Protein AF-P95446-F1 (afdb_monomer)

Secondary structure (DSSP, 8-state):
------------------------------------------------------PPP-------------HHHHHHHHHTT-HHHHHHHHHHHH-GGGGGS-HHHHHHHHHHHHHHHHHHHHHHHHHHHH--SSTT--GGG--TTS-----HHHHHHHHHTHHHHTT-EEEEE-STTSSHHHHHHHHHHHHHHTT--EEEEEHHHHHHHHHHHHHHT-HHHHHHHHHT-SEEEEEEETSSPPPHHHHHHHHHHHHTTTTTSEEEEEESS-GGGHHHHHT-HHHHHHHHHHHHTTEEEEE--SS-HHHHHHHHHH--

Nearest PDB structures (foldseek):
  8q3w-assembly1_A  TM=9.335E-01  e=1.024E-19  Geobacillus stearothermophilus
  8q4d-assembly1_O  TM=9.141E-01  e=9.139E-20  Geobacillus stearothermophilus
  5bq5-assembly3_C  TM=9.534E-01  e=5.441E-14  Geobacillus stearothermophilus
  3r8f-assembly1_D  TM=7.494E-01  e=3.429E-08  Aquifex aeolicus
  1l8q-assembly1_A  TM=7.065E-01  e=1.548E-08  Aquifex aeolicus

Mean predicted aligned error: 14.53 Å

Foldseek 3Di:
DDDDDDDDDDDDDDDDDDDDDDDDDDDDDDDDDDDDDDDDDDDDDDDDDDDDDDDDDDPDPPDPPPPPDPVVVLVVCVVVVQPQLSVLVVVLSVDPVSVVDDPVVSVVVSVVSSVVVVLVVLLVVLLVQQPQPCSPQALVPDPPPFPFPFDPVVSVVLLVVVCLVQLFEEEEEEAPQLCLSSSLNNSQSSCSNVNFRHHEDELVVVLVVCVVCVVVVCNVVVLVVLLPGQEYEYEAPLVDADDPVSLVSLLSSLVSSQSRHYYYYYYHDDPVCQCVRPVDNVSSCSNCCRRPVRYDYHYTYHDRPVVVVVVVVVVD

pLDDT: mean 77.35, std 24.56, range [23.53, 97.62]

Sequence (316 aa):
MAMHGWKPLPSGPSSCAPSPGAACAACSSKAWISSRCPSARLKRPCPSTTKTSVAPTTTNPRNRSCSMMPQHTLNQLHQLRLDGMARALEEQWTLPASHSLSFDERLGLLLDRELAWRDNQRLVRLRKKAKLKYANACLEDFDRRSGRALDERLIATLASGDWIRQQHNLLLTGPTGAGKTWLACALGNQACRQGYSTLYLRTPRLLEQLRIAHGDGSFGRTLQQLAKVDVLVLDDWALAPLEEGARHDLLEVIDDRAGSRSTILTSQLPIEHWHGWINDPTLADAILDRLVHNAYRLTMKGESLRRKKAEEQAAS

Structure (mmCIF, N/CA/C/O backbone):
data_AF-P95446-F1
#
_entry.id   AF-P95446-F1
#
loop_
_atom_site.group_PDB
_atom_site.id
_atom_site.type_symbol
_atom_site.label_atom_id
_atom_site.label_alt_id
_atom_site.label_comp_id
_atom_site.label_asym_id
_atom_site.label_entity_id
_atom_site.label_seq_id
_atom_site.pdbx_PDB_ins_code
_atom_site.Cartn_x
_atom_site.Cartn_y
_atom_site.Cartn_z
_atom_site.occupancy
_atom_site.B_iso_or_equiv
_atom_site.auth_seq_id
_atom_site.auth_comp_id
_atom_site.auth_asym_id
_atom_site.auth_atom_id
_atom_site.pdbx_PDB_model_num
ATOM 1 N N . MET A 1 1 ? -56.276 -27.833 0.608 1.00 37.28 1 MET A N 1
ATOM 2 C CA . MET A 1 1 ? -56.579 -27.366 -0.763 1.00 37.28 1 MET A CA 1
ATOM 3 C C . MET A 1 1 ? -55.250 -26.974 -1.383 1.00 37.28 1 MET A C 1
ATOM 5 O O . MET A 1 1 ? -54.632 -26.055 -0.879 1.00 37.28 1 MET A O 1
ATOM 9 N N . ALA A 1 2 ? -54.615 -27.910 -2.091 1.00 37.69 2 ALA A N 1
ATOM 10 C CA . ALA A 1 2 ? -54.616 -27.991 -3.561 1.00 37.69 2 ALA A CA 1
ATOM 11 C C . ALA A 1 2 ? -53.749 -26.857 -4.156 1.00 37.69 2 ALA A C 1
ATOM 13 O O . ALA A 1 2 ? -53.976 -25.706 -3.834 1.00 37.69 2 ALA A O 1
ATOM 14 N N . MET A 1 3 ? -52.752 -27.080 -5.009 1.00 34.00 3 MET A N 1
ATOM 15 C CA . MET A 1 3 ? -52.372 -28.267 -5.768 1.00 34.00 3 MET A CA 1
ATOM 16 C C . MET A 1 3 ? -51.035 -27.971 -6.495 1.00 34.00 3 MET A C 1
ATOM 18 O O . MET A 1 3 ? -50.707 -26.809 -6.700 1.00 34.00 3 MET A O 1
ATOM 22 N N . HIS A 1 4 ? -50.342 -29.037 -6.919 1.00 40.56 4 HIS A N 1
ATOM 23 C CA . HIS A 1 4 ? -49.252 -29.106 -7.918 1.00 40.56 4 HIS A CA 1
ATOM 24 C C . HIS A 1 4 ? -47.915 -28.407 -7.571 1.00 40.56 4 HIS A C 1
ATOM 26 O O . HIS A 1 4 ? -47.853 -27.213 -7.352 1.00 40.56 4 HIS A O 1
ATOM 32 N N . GLY A 1 5 ? -46.756 -29.063 -7.494 1.00 33.44 5 GLY A N 1
ATOM 33 C CA . GLY A 1 5 ? -46.330 -30.339 -8.055 1.00 33.44 5 GLY A CA 1
ATOM 34 C C . GLY A 1 5 ? -45.588 -30.100 -9.362 1.00 33.44 5 GLY A C 1
ATOM 35 O O . GLY A 1 5 ? -46.236 -30.024 -10.392 1.00 33.44 5 GLY A O 1
ATOM 36 N N . TRP A 1 6 ? -44.254 -30.049 -9.312 1.00 33.19 6 TRP A N 1
ATOM 37 C CA . TRP A 1 6 ? -43.377 -30.380 -10.438 1.00 33.19 6 TRP A CA 1
ATOM 38 C C . TRP A 1 6 ? -42.159 -31.135 -9.899 1.00 33.19 6 TRP A C 1
ATOM 40 O O . TRP A 1 6 ? -41.370 -30.621 -9.108 1.00 33.19 6 TRP A O 1
ATOM 50 N N . LYS A 1 7 ? -42.084 -32.411 -10.284 1.00 38.62 7 LYS A N 1
ATOM 51 C CA . LYS A 1 7 ? -40.950 -33.313 -10.087 1.00 38.62 7 LYS A CA 1
ATOM 52 C C . LYS A 1 7 ? -40.135 -33.397 -11.393 1.00 38.62 7 LYS A C 1
ATOM 54 O O . LYS A 1 7 ? -40.661 -33.058 -12.450 1.00 38.62 7 LYS A O 1
ATOM 59 N N . PRO A 1 8 ? -38.870 -33.841 -11.304 1.00 52.59 8 PRO A N 1
ATOM 60 C CA . PRO A 1 8 ? -37.824 -33.654 -12.307 1.00 52.59 8 PRO A CA 1
ATOM 61 C C . PRO A 1 8 ? -37.749 -34.814 -13.305 1.00 52.59 8 PRO A C 1
ATOM 63 O O . PRO A 1 8 ? -38.244 -35.901 -13.013 1.00 52.59 8 PRO A O 1
ATOM 66 N N . LEU A 1 9 ? -37.038 -34.623 -14.421 1.00 37.16 9 LEU A N 1
ATOM 67 C CA . LEU A 1 9 ? -36.569 -35.716 -15.281 1.00 37.16 9 LEU A CA 1
ATOM 68 C C . LEU A 1 9 ? -35.163 -35.437 -15.866 1.00 37.16 9 LEU A C 1
ATOM 70 O O . LEU A 1 9 ? -34.745 -34.280 -15.899 1.00 37.16 9 LEU A O 1
ATOM 74 N N . PRO A 1 10 ? -34.415 -36.495 -16.253 1.00 43.56 10 PRO A N 1
ATOM 75 C CA . PRO A 1 10 ? -32.960 -36.572 -16.123 1.00 43.56 10 PRO A CA 1
ATOM 76 C C . PRO A 1 10 ? -32.225 -36.942 -17.435 1.00 43.56 10 PRO A C 1
ATOM 78 O O . PRO A 1 10 ? -32.833 -37.139 -18.481 1.00 43.56 10 PRO A O 1
ATOM 81 N N . SER A 1 11 ? -30.914 -37.182 -17.292 1.00 33.56 11 SER A N 1
ATOM 82 C CA . SER A 1 11 ? -30.039 -38.070 -18.087 1.00 33.56 11 SER A CA 1
ATOM 83 C C . SER A 1 11 ? -29.392 -37.563 -19.387 1.00 33.56 11 SER A C 1
ATOM 85 O O . SER A 1 11 ? -30.051 -37.227 -20.362 1.00 33.56 11 SER A O 1
ATOM 87 N N . GLY A 1 12 ? -28.056 -37.648 -19.407 1.00 30.98 12 GLY A N 1
ATOM 88 C CA . GLY A 1 12 ? -27.239 -37.824 -20.616 1.00 30.98 12 GLY A CA 1
ATOM 89 C C . GLY A 1 12 ? -25.756 -37.474 -20.392 1.00 30.98 12 GLY A C 1
ATOM 90 O O . GLY A 1 12 ? -25.504 -36.507 -19.685 1.00 30.98 12 GLY A O 1
ATOM 91 N N . PRO A 1 13 ? -24.768 -38.249 -20.890 1.00 38.00 13 PRO A N 1
ATOM 92 C CA . PRO A 1 13 ? -23.590 -38.612 -20.090 1.00 38.00 13 PRO A CA 1
ATOM 93 C C . PRO A 1 13 ? -22.221 -38.096 -20.596 1.00 38.00 13 PRO A C 1
ATOM 95 O O . PRO A 1 13 ? -22.101 -37.576 -21.698 1.00 38.00 13 PRO A O 1
ATOM 98 N N . SER A 1 14 ? -21.194 -38.351 -19.762 1.00 30.09 14 SER A N 1
ATOM 99 C CA . SER A 1 14 ? -19.821 -38.809 -20.104 1.00 30.09 14 SER A CA 1
ATOM 100 C C . SER A 1 14 ? -18.991 -37.963 -21.087 1.00 30.09 14 SER A C 1
ATOM 102 O O . SER A 1 14 ? -19.248 -37.927 -22.280 1.00 30.09 14 SER A O 1
ATOM 104 N N . SER A 1 15 ? -17.986 -37.225 -20.609 1.00 26.61 15 SER A N 1
ATOM 105 C CA . SER A 1 15 ? -16.583 -37.671 -20.470 1.00 26.61 15 SER A CA 1
ATOM 106 C C . SER A 1 15 ? -15.874 -38.007 -21.791 1.00 26.61 15 SER A C 1
ATOM 108 O O . SER A 1 15 ? -16.014 -39.112 -22.301 1.00 26.61 15 SER A O 1
ATOM 110 N N . CYS A 1 16 ? -15.003 -37.104 -22.245 1.00 26.75 16 CYS A N 1
ATOM 111 C CA . CYS A 1 16 ? -13.848 -37.435 -23.082 1.00 26.75 16 CYS A CA 1
ATOM 112 C C . CYS A 1 16 ? -12.654 -36.591 -22.622 1.00 26.75 16 CYS A C 1
ATOM 114 O O . CYS A 1 16 ? -12.483 -35.440 -23.015 1.00 26.75 16 CYS A O 1
ATOM 116 N N . ALA A 1 17 ? -11.850 -37.183 -21.742 1.00 27.34 17 ALA A N 1
ATOM 117 C CA . ALA A 1 17 ? -10.438 -36.856 -21.610 1.00 27.34 17 ALA A CA 1
ATOM 118 C C . ALA A 1 17 ? -9.676 -37.458 -22.802 1.00 27.34 17 ALA A C 1
ATOM 120 O O . ALA A 1 17 ? -10.100 -38.477 -23.353 1.00 27.34 17 ALA A O 1
ATOM 121 N N . PRO A 1 18 ? -8.510 -36.897 -23.140 1.00 29.39 18 PRO A N 1
ATOM 122 C CA . PRO A 1 18 ? -7.369 -37.773 -23.347 1.00 29.39 18 PRO A CA 1
ATOM 123 C C . PRO A 1 18 ? -6.124 -37.264 -22.612 1.00 29.39 18 PRO A C 1
ATOM 125 O O . PRO A 1 18 ? -5.716 -36.111 -22.716 1.00 29.39 18 PRO A O 1
ATOM 128 N N . SER A 1 19 ? -5.491 -38.177 -21.894 1.00 27.36 19 SER A N 1
ATOM 129 C CA . SER A 1 19 ? -4.083 -38.155 -21.500 1.00 27.36 19 SER A CA 1
ATOM 130 C C . SER A 1 19 ? -3.613 -39.619 -21.480 1.00 27.36 19 SER A C 1
ATOM 132 O O . SER A 1 19 ? -4.461 -40.515 -21.473 1.00 27.36 19 SER A O 1
ATOM 134 N N . PRO A 1 20 ? -2.314 -39.934 -21.363 1.00 37.81 20 PRO A N 1
ATOM 135 C CA . PRO A 1 20 ? -1.106 -39.262 -21.845 1.00 37.81 20 PRO A CA 1
ATOM 136 C C . PRO A 1 20 ? -0.217 -40.230 -22.670 1.00 37.81 20 PRO A C 1
ATOM 138 O O . PRO A 1 20 ? -0.339 -41.448 -22.571 1.00 37.81 20 PRO A O 1
ATOM 141 N N . GLY A 1 21 ? 0.739 -39.709 -23.445 1.00 26.05 21 GLY A N 1
ATOM 142 C CA . GLY A 1 21 ? 1.708 -40.533 -24.178 1.00 26.05 21 GLY A CA 1
ATOM 143 C C . GLY A 1 21 ? 3.106 -39.921 -24.215 1.00 26.05 21 GLY A C 1
ATOM 144 O O . GLY A 1 21 ? 3.329 -38.991 -24.975 1.00 26.05 21 GLY A O 1
ATOM 145 N N . ALA A 1 22 ? 3.992 -40.487 -23.386 1.00 27.41 22 ALA A N 1
ATOM 146 C CA . ALA A 1 22 ? 5.463 -40.553 -23.462 1.00 27.41 22 ALA A CA 1
ATOM 147 C C . ALA A 1 22 ? 6.256 -39.239 -23.689 1.00 27.41 22 ALA A C 1
ATOM 149 O O . ALA A 1 22 ? 6.228 -38.638 -24.751 1.00 27.41 22 ALA A O 1
ATOM 150 N N . ALA A 1 23 ? 6.951 -38.696 -22.685 1.00 23.80 23 ALA A N 1
ATOM 151 C CA . ALA A 1 23 ? 8.223 -39.176 -22.115 1.00 23.80 23 ALA A CA 1
ATOM 152 C C . ALA A 1 23 ? 9.435 -39.070 -23.066 1.00 23.80 23 ALA A C 1
ATOM 154 O O . ALA A 1 23 ? 9.670 -39.944 -23.890 1.00 23.80 23 ALA A O 1
ATOM 155 N N . CYS A 1 24 ? 10.242 -38.025 -22.856 1.00 23.53 24 CYS A N 1
ATOM 156 C CA . CYS A 1 24 ? 11.710 -38.034 -22.953 1.00 23.53 24 CYS A CA 1
ATOM 157 C C . CYS A 1 24 ? 12.196 -36.750 -22.242 1.00 23.53 24 CYS A C 1
ATOM 159 O O . CYS A 1 24 ? 12.018 -35.654 -22.754 1.00 23.53 24 CYS A O 1
ATOM 161 N N . ALA A 1 25 ? 12.427 -36.747 -20.929 1.00 24.92 25 ALA A N 1
ATOM 162 C CA . ALA A 1 25 ? 13.611 -37.235 -20.220 1.00 24.92 25 ALA A CA 1
ATOM 163 C C . ALA A 1 25 ? 14.925 -36.540 -20.638 1.00 24.92 25 ALA A C 1
ATOM 165 O O . ALA A 1 25 ? 15.418 -36.729 -21.741 1.00 24.92 25 ALA A O 1
ATOM 166 N N . ALA A 1 26 ? 15.493 -35.833 -19.651 1.00 24.92 26 ALA A N 1
ATOM 167 C CA . ALA A 1 26 ? 16.875 -35.364 -19.516 1.00 24.92 26 ALA A CA 1
ATOM 168 C C . ALA A 1 26 ? 17.329 -34.182 -20.403 1.00 24.92 26 ALA A C 1
ATOM 170 O O . ALA A 1 26 ? 17.514 -34.305 -21.602 1.00 24.92 26 ALA A O 1
ATOM 171 N N . CYS A 1 27 ? 17.723 -33.061 -19.791 1.00 24.22 27 CYS A N 1
ATOM 172 C CA . CYS A 1 27 ? 19.027 -33.008 -19.137 1.00 24.22 27 CYS A CA 1
ATOM 173 C C . CYS A 1 27 ? 19.147 -31.806 -18.191 1.00 24.22 27 CYS A C 1
ATOM 175 O O . CYS A 1 27 ? 18.684 -30.698 -18.444 1.00 24.22 27 CYS A O 1
ATOM 177 N N . SER A 1 28 ? 19.759 -32.103 -17.060 1.00 26.30 28 SER A N 1
ATOM 178 C CA . SER A 1 28 ? 19.980 -31.299 -15.875 1.00 26.30 28 SER A CA 1
ATOM 179 C C . SER A 1 28 ? 21.197 -30.381 -15.996 1.00 26.30 28 SER A C 1
ATOM 181 O O . SER A 1 28 ? 22.238 -30.782 -16.497 1.00 26.30 28 SER A O 1
ATOM 183 N N . SER A 1 29 ? 21.074 -29.191 -15.414 1.00 25.08 29 SER A N 1
ATOM 184 C CA . SER A 1 29 ? 21.958 -28.660 -14.367 1.00 25.08 29 SER A CA 1
ATOM 185 C C . SER A 1 29 ? 23.473 -28.973 -14.401 1.00 25.08 29 SER A C 1
ATOM 187 O O . SER A 1 29 ? 23.880 -30.090 -14.103 1.00 25.08 29 SER A O 1
ATOM 189 N N . LYS A 1 30 ? 24.248 -27.872 -14.429 1.00 27.84 30 LYS A N 1
ATOM 190 C CA . LYS A 1 30 ? 25.475 -27.569 -13.643 1.00 27.84 30 LYS A CA 1
ATOM 191 C C . LYS A 1 30 ? 26.878 -27.946 -14.170 1.00 27.84 30 LYS A C 1
ATOM 193 O O . LYS A 1 30 ? 27.125 -29.052 -14.620 1.00 27.84 30 LYS A O 1
ATOM 198 N N . ALA A 1 31 ? 27.786 -27.005 -13.844 1.00 27.48 31 ALA A N 1
ATOM 199 C CA . ALA A 1 31 ? 29.229 -27.119 -13.549 1.00 27.48 31 ALA A CA 1
ATOM 200 C C . ALA A 1 31 ? 30.169 -27.178 -14.776 1.00 27.48 31 ALA A C 1
ATOM 202 O O . ALA A 1 31 ? 30.068 -28.083 -15.587 1.00 27.48 31 ALA A O 1
ATOM 203 N N . TRP A 1 32 ? 31.030 -26.191 -15.083 1.00 24.67 32 TRP A N 1
ATOM 204 C CA . TRP A 1 32 ? 32.192 -25.647 -14.340 1.00 24.67 32 TRP A CA 1
ATOM 205 C C . TRP A 1 32 ? 33.072 -26.716 -13.680 1.00 24.67 32 TRP A C 1
ATOM 207 O O . TRP A 1 32 ? 32.679 -27.239 -12.649 1.00 24.67 32 TRP A O 1
ATOM 217 N N . ILE A 1 33 ? 34.251 -26.967 -14.274 1.00 29.53 33 ILE A N 1
ATOM 218 C CA . ILE A 1 33 ? 35.571 -27.377 -13.720 1.00 29.53 33 ILE A CA 1
ATOM 219 C C . ILE A 1 33 ? 36.438 -27.689 -14.960 1.00 29.53 33 ILE A C 1
ATOM 221 O O . ILE A 1 33 ? 36.133 -28.586 -15.733 1.00 29.53 33 ILE A O 1
ATOM 225 N N . SER A 1 34 ? 37.270 -26.758 -15.424 1.00 27.09 34 SER A N 1
ATOM 226 C CA . SER A 1 34 ? 38.711 -26.654 -15.154 1.00 27.09 34 SER A CA 1
ATOM 227 C C . SER A 1 34 ? 39.529 -27.957 -15.257 1.00 27.09 34 SER A C 1
ATOM 229 O O . SER A 1 34 ? 39.328 -28.927 -14.536 1.00 27.09 34 SER A O 1
ATOM 231 N N . SER A 1 35 ? 40.580 -27.854 -16.077 1.00 28.66 35 SER A N 1
ATOM 232 C CA . SER A 1 35 ? 41.940 -28.355 -15.842 1.00 28.66 35 SER A CA 1
ATOM 233 C C . SER A 1 35 ? 42.496 -29.452 -16.770 1.00 28.66 35 SER A C 1
ATOM 235 O O . SER A 1 35 ? 41.954 -30.538 -16.920 1.00 28.66 35 SER A O 1
ATOM 237 N N . ARG A 1 36 ? 43.698 -29.110 -17.268 1.00 28.20 36 ARG A N 1
ATOM 238 C CA . ARG A 1 36 ? 44.862 -29.952 -17.602 1.00 28.20 36 ARG A CA 1
ATOM 239 C C . ARG A 1 36 ? 44.932 -30.630 -18.975 1.00 28.20 36 ARG A C 1
ATOM 241 O O . ARG A 1 36 ? 44.501 -31.755 -19.179 1.00 28.20 36 ARG A O 1
ATOM 248 N N . CYS A 1 37 ? 45.724 -29.981 -19.836 1.00 25.98 37 CYS A N 1
ATOM 249 C CA . CYS A 1 37 ? 46.744 -30.641 -20.657 1.00 25.98 37 CYS A CA 1
ATOM 250 C C . CYS A 1 37 ? 47.623 -31.580 -19.807 1.00 25.98 37 CYS A C 1
ATOM 252 O O . CYS A 1 37 ? 47.905 -31.273 -18.642 1.00 25.98 37 CYS A O 1
ATOM 254 N N . PRO A 1 38 ? 48.179 -32.636 -20.420 1.00 35.38 38 PRO A N 1
ATOM 255 C CA . PRO A 1 38 ? 49.620 -32.594 -20.657 1.00 35.38 38 PRO A CA 1
ATOM 256 C C . PRO A 1 38 ? 50.071 -33.064 -22.050 1.00 35.38 38 PRO A C 1
ATOM 258 O O . PRO A 1 38 ? 49.337 -33.620 -22.855 1.00 35.38 38 PRO A O 1
ATOM 261 N N . SER A 1 39 ? 51.334 -32.724 -22.266 1.00 28.56 39 SER A N 1
ATOM 262 C CA . SER A 1 39 ? 52.224 -32.724 -23.420 1.00 28.56 39 SER A CA 1
ATOM 263 C C . SER A 1 39 ? 52.608 -34.081 -24.035 1.00 28.56 39 SER A C 1
ATOM 265 O O . SER A 1 39 ? 52.324 -35.135 -23.480 1.00 28.56 39 SER A O 1
ATOM 267 N N . ALA A 1 40 ? 53.419 -33.961 -25.107 1.00 28.55 40 ALA A N 1
ATOM 268 C CA . ALA A 1 40 ? 54.350 -34.932 -25.716 1.00 28.55 40 ALA A CA 1
ATOM 269 C C . ALA A 1 40 ? 53.800 -35.650 -26.970 1.00 28.55 40 ALA A C 1
ATOM 271 O O . ALA A 1 40 ? 52.675 -36.111 -26.973 1.00 28.55 40 ALA A O 1
ATOM 272 N N . ARG A 1 41 ? 54.527 -35.838 -28.082 1.00 28.81 41 ARG A N 1
ATOM 273 C CA . ARG A 1 41 ? 55.930 -35.574 -28.443 1.00 28.81 41 ARG A CA 1
ATOM 274 C C . ARG A 1 41 ? 56.104 -35.872 -29.947 1.00 28.81 41 ARG A C 1
ATOM 276 O O . ARG A 1 41 ? 55.636 -36.894 -30.424 1.00 28.81 41 ARG A O 1
ATOM 283 N N . LEU A 1 42 ? 56.802 -34.959 -30.629 1.00 30.27 42 LEU A N 1
ATOM 284 C CA . LEU A 1 42 ? 57.688 -35.090 -31.803 1.00 30.27 42 LEU A CA 1
ATOM 285 C C . LEU A 1 42 ? 57.556 -36.295 -32.760 1.00 30.27 42 LEU A C 1
ATOM 287 O O . LEU A 1 42 ? 57.773 -37.431 -32.351 1.00 30.27 42 LEU A O 1
ATOM 291 N N . LYS A 1 43 ? 57.522 -35.987 -34.070 1.00 30.62 43 LYS A N 1
ATOM 292 C CA . LYS A 1 43 ? 58.482 -36.502 -35.075 1.00 30.62 43 LYS A CA 1
ATOM 293 C C . LYS A 1 43 ? 58.433 -35.675 -36.377 1.00 30.62 43 LYS A C 1
ATOM 295 O O . LYS A 1 43 ? 57.383 -35.530 -36.988 1.00 30.62 43 LYS A O 1
ATOM 300 N N . ARG A 1 44 ? 59.589 -35.132 -36.778 1.00 30.36 44 ARG A N 1
ATOM 301 C CA . ARG A 1 44 ? 59.927 -34.716 -38.159 1.00 30.36 44 ARG A CA 1
ATOM 302 C C . ARG A 1 44 ? 60.654 -35.889 -38.850 1.00 30.36 44 ARG A C 1
ATOM 304 O O . ARG A 1 44 ? 61.124 -36.770 -38.125 1.00 30.36 44 ARG A O 1
ATOM 311 N N . PRO A 1 45 ? 60.786 -35.910 -40.192 1.00 36.88 45 PRO A N 1
ATOM 312 C CA . PRO A 1 45 ? 61.948 -35.260 -40.830 1.00 36.88 45 PRO A CA 1
ATOM 313 C C . PRO A 1 45 ? 61.672 -34.572 -42.193 1.00 36.88 45 PRO A C 1
ATOM 315 O O . PRO A 1 45 ? 60.758 -34.935 -42.923 1.00 36.88 45 PRO A O 1
ATOM 318 N N . CYS A 1 46 ? 62.511 -33.579 -42.522 1.00 27.36 46 CYS A N 1
ATOM 319 C CA . CYS A 1 46 ? 62.785 -33.063 -43.882 1.00 27.36 46 CYS A CA 1
ATOM 320 C C . CYS A 1 46 ? 63.882 -33.939 -44.547 1.00 27.36 46 CYS A C 1
ATOM 322 O O . CYS A 1 46 ? 64.514 -34.700 -43.809 1.00 27.36 46 CYS A O 1
ATOM 324 N N . PRO A 1 47 ? 64.172 -33.858 -45.869 1.00 42.62 47 PRO A N 1
ATOM 325 C CA . PRO A 1 47 ? 64.890 -32.727 -46.514 1.00 42.62 47 PRO A CA 1
ATOM 326 C C . PRO A 1 47 ? 64.366 -32.481 -47.970 1.00 42.62 47 PRO A C 1
ATOM 328 O O . PRO A 1 47 ? 63.393 -33.112 -48.350 1.00 42.62 47 PRO A O 1
ATOM 331 N N . SER A 1 48 ? 64.806 -31.583 -48.864 1.00 29.33 48 SER A N 1
ATOM 332 C CA . SER A 1 48 ? 66.067 -30.876 -49.125 1.00 29.33 48 SER A CA 1
ATOM 333 C C . SER A 1 48 ? 65.857 -29.794 -50.229 1.00 29.33 48 SER A C 1
ATOM 335 O O . SER A 1 48 ? 65.100 -30.053 -51.157 1.00 29.33 48 SER A O 1
ATOM 337 N N . THR A 1 49 ? 66.591 -28.666 -50.147 1.00 29.31 49 THR A N 1
ATOM 338 C CA . THR A 1 49 ? 67.177 -27.818 -51.239 1.00 29.31 49 THR A CA 1
ATOM 339 C C . THR A 1 49 ? 66.234 -27.207 -52.307 1.00 29.31 49 THR A C 1
ATOM 341 O O . THR A 1 49 ? 65.567 -27.913 -53.044 1.00 29.31 49 THR A O 1
ATOM 344 N N . THR A 1 50 ? 66.177 -25.885 -52.545 1.00 31.00 50 THR A N 1
ATOM 345 C CA . THR A 1 50 ? 67.221 -25.086 -53.234 1.00 31.00 50 THR A CA 1
ATOM 346 C C . THR A 1 50 ? 66.938 -23.574 -53.127 1.00 31.00 50 THR A C 1
ATOM 348 O O . THR A 1 50 ? 65.793 -23.142 -53.042 1.00 31.00 50 THR A O 1
ATOM 351 N N . LYS A 1 51 ? 68.014 -22.779 -53.106 1.00 33.00 51 LYS A N 1
ATOM 352 C CA . LYS A 1 51 ? 68.074 -21.315 -52.955 1.00 33.00 51 LYS A CA 1
ATOM 353 C C . LYS A 1 51 ? 67.521 -20.567 -54.175 1.00 33.00 51 LYS A C 1
ATOM 355 O O . LYS A 1 51 ? 67.872 -20.915 -55.294 1.00 33.00 51 LYS A O 1
ATOM 360 N N . THR A 1 52 ? 66.818 -19.454 -53.958 1.00 32.34 52 THR A N 1
ATOM 361 C CA . THR A 1 52 ? 66.876 -18.249 -54.813 1.00 32.34 52 THR A CA 1
ATOM 362 C C . THR A 1 52 ? 66.462 -17.038 -53.974 1.00 32.34 52 THR A C 1
ATOM 364 O O . THR A 1 52 ? 65.417 -17.043 -53.329 1.00 32.34 52 THR A O 1
ATOM 367 N N . SER A 1 53 ? 67.328 -16.027 -53.934 1.00 35.12 53 SER A N 1
ATOM 368 C CA . SER A 1 53 ? 67.130 -14.745 -53.260 1.00 35.12 53 SER A CA 1
ATOM 369 C C . SER A 1 53 ? 66.321 -13.789 -54.133 1.00 3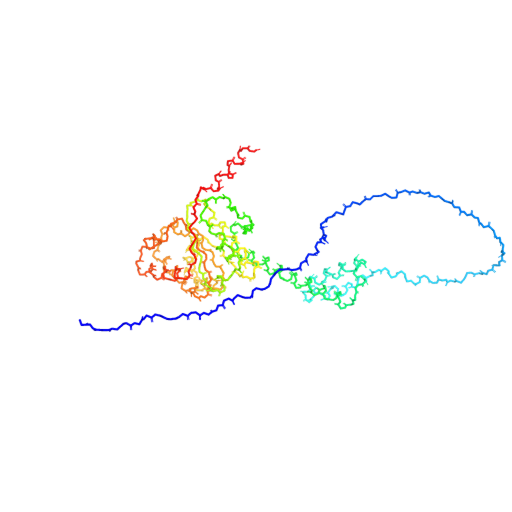5.12 53 SER A C 1
ATOM 371 O O . SER A 1 53 ? 66.716 -13.551 -55.273 1.00 35.12 53 SER A O 1
ATOM 373 N N . VAL A 1 54 ? 65.283 -13.161 -53.578 1.00 37.12 54 VAL A N 1
ATOM 374 C CA . VAL A 1 54 ? 64.728 -11.898 -54.090 1.00 37.12 54 VAL A CA 1
ATOM 375 C C . VAL A 1 54 ? 64.379 -10.999 -52.897 1.00 37.12 54 VAL A C 1
ATOM 377 O O . VAL A 1 54 ? 63.920 -11.473 -51.860 1.00 37.12 54 VAL A O 1
ATOM 380 N N . ALA A 1 55 ? 64.700 -9.714 -53.050 1.00 34.56 55 ALA A N 1
ATOM 381 C CA . ALA A 1 55 ? 64.618 -8.611 -52.093 1.00 34.56 55 ALA A CA 1
ATOM 382 C C . ALA A 1 55 ? 63.190 -8.346 -51.540 1.00 34.56 55 ALA A C 1
ATOM 384 O O . ALA A 1 55 ? 62.212 -8.858 -52.086 1.00 34.56 55 ALA A O 1
ATOM 385 N N . PRO A 1 56 ? 63.038 -7.555 -50.455 1.00 33.50 56 PRO A N 1
ATOM 386 C CA . PRO A 1 56 ? 61.805 -7.499 -49.684 1.00 33.50 56 PRO A CA 1
ATOM 387 C C . PRO A 1 56 ? 60.771 -6.612 -50.381 1.00 33.50 56 PRO A C 1
ATOM 389 O O . PRO A 1 56 ? 60.976 -5.414 -50.560 1.00 33.50 56 PRO A O 1
ATOM 392 N N . THR A 1 57 ? 59.626 -7.181 -50.748 1.00 32.09 57 THR A N 1
ATOM 393 C CA . THR A 1 57 ? 58.433 -6.383 -51.033 1.00 32.09 57 THR A CA 1
ATOM 394 C C . THR A 1 57 ? 57.772 -6.039 -49.707 1.00 32.09 57 THR A C 1
ATOM 396 O O . THR A 1 57 ? 57.341 -6.913 -48.961 1.00 32.09 57 THR A O 1
ATOM 399 N N . THR A 1 58 ? 57.735 -4.746 -49.415 1.00 38.25 58 THR A N 1
ATOM 400 C CA . THR A 1 58 ? 57.088 -4.110 -48.272 1.00 38.25 58 THR A CA 1
ATOM 401 C C . THR A 1 58 ? 55.617 -4.526 -48.163 1.00 38.25 58 THR A C 1
ATOM 403 O O . THR A 1 58 ? 54.733 -3.892 -48.738 1.00 38.25 58 THR A O 1
ATOM 406 N N . THR A 1 59 ? 55.320 -5.584 -47.406 1.00 37.31 59 THR A N 1
ATOM 407 C CA . THR A 1 59 ? 53.950 -5.910 -46.995 1.00 37.31 59 THR A CA 1
ATOM 408 C C . THR A 1 59 ? 53.547 -4.955 -45.879 1.00 37.31 59 THR A C 1
ATOM 410 O O . THR A 1 59 ? 53.850 -5.134 -44.703 1.00 37.31 59 THR A O 1
ATOM 413 N N . ASN A 1 60 ? 52.884 -3.886 -46.299 1.00 42.16 60 ASN A N 1
ATOM 414 C CA . ASN A 1 60 ? 52.119 -2.958 -45.483 1.00 42.16 60 ASN A CA 1
ATOM 415 C C . ASN A 1 60 ? 51.287 -3.706 -44.412 1.00 42.16 60 ASN A C 1
ATOM 417 O O . ASN A 1 60 ? 50.356 -4.426 -44.783 1.00 42.16 60 ASN A O 1
ATOM 421 N N . PRO A 1 61 ? 51.540 -3.544 -43.098 1.00 40.22 61 PRO A N 1
ATOM 422 C CA . PRO A 1 61 ? 50.700 -4.129 -42.066 1.00 40.22 61 PRO A CA 1
ATOM 423 C C . PRO A 1 61 ? 49.497 -3.207 -41.834 1.00 40.22 61 PRO A C 1
ATOM 425 O O . PRO A 1 61 ? 49.317 -2.641 -40.759 1.00 40.22 61 PRO A O 1
ATOM 428 N N . ARG A 1 62 ? 48.649 -3.026 -42.850 1.00 42.03 62 ARG A N 1
ATOM 429 C CA . ARG A 1 62 ? 47.310 -2.473 -42.632 1.00 42.03 62 ARG A CA 1
ATOM 430 C C . ARG A 1 62 ? 46.386 -3.627 -42.304 1.00 42.03 62 ARG A C 1
ATOM 432 O O . ARG A 1 62 ? 45.969 -4.364 -43.185 1.00 42.03 62 ARG A O 1
ATOM 439 N N . ASN A 1 63 ? 46.111 -3.752 -41.014 1.00 46.97 63 ASN A N 1
ATOM 440 C CA . ASN A 1 63 ? 44.766 -3.823 -40.441 1.00 46.97 63 ASN A CA 1
ATOM 441 C C . ASN A 1 63 ? 44.778 -4.690 -39.176 1.00 46.97 63 ASN A C 1
ATOM 443 O O . ASN A 1 63 ? 44.088 -5.697 -39.065 1.00 46.97 63 ASN A O 1
ATOM 447 N N . ARG A 1 64 ? 45.559 -4.273 -38.174 1.00 41.09 64 ARG A N 1
ATOM 448 C CA . ARG A 1 64 ? 45.106 -4.470 -36.798 1.00 41.09 64 ARG A CA 1
ATOM 449 C C . ARG A 1 64 ? 44.090 -3.366 -36.538 1.00 41.09 64 ARG A C 1
ATOM 451 O O . ARG A 1 64 ? 44.442 -2.329 -35.983 1.00 41.09 64 ARG A O 1
ATOM 458 N N . SER A 1 65 ? 42.849 -3.568 -36.978 1.00 43.03 65 SER A N 1
ATOM 459 C CA . SER A 1 65 ? 41.715 -2.844 -36.417 1.00 43.03 65 SER A CA 1
ATOM 460 C C . SER A 1 65 ? 41.605 -3.297 -34.965 1.00 43.03 65 SER A C 1
ATOM 462 O O . SER A 1 65 ? 40.887 -4.237 -34.628 1.00 43.03 65 SER A O 1
ATOM 464 N N . CYS A 1 66 ? 42.415 -2.675 -34.109 1.00 36.78 66 CYS A N 1
ATOM 465 C CA . CYS A 1 66 ? 42.114 -2.563 -32.698 1.00 36.78 66 CYS A CA 1
ATOM 466 C C . CYS A 1 66 ? 40.649 -2.129 -32.651 1.00 36.78 66 CYS A C 1
ATOM 468 O O . CYS A 1 66 ? 40.318 -1.128 -33.287 1.00 36.78 66 CYS A O 1
ATOM 470 N N . SER A 1 67 ? 39.784 -2.950 -32.053 1.00 49.12 67 SER A N 1
ATOM 471 C CA . SER A 1 67 ? 38.346 -2.706 -31.946 1.00 49.12 67 SER A CA 1
ATOM 472 C C . SER A 1 67 ? 38.139 -1.362 -31.246 1.00 49.12 67 SER A C 1
ATOM 474 O O . SER A 1 67 ? 38.084 -1.286 -30.021 1.00 49.12 67 SER A O 1
ATOM 476 N N . MET A 1 68 ? 38.160 -0.267 -32.009 1.00 51.25 68 MET A N 1
ATOM 477 C CA . MET A 1 68 ? 37.836 1.046 -31.492 1.00 51.25 68 MET A CA 1
ATOM 478 C C . MET A 1 68 ? 36.338 1.021 -31.310 1.00 51.25 68 MET A C 1
ATOM 480 O O . MET A 1 68 ? 35.596 1.034 -32.290 1.00 51.25 68 MET A O 1
ATOM 484 N N . MET A 1 69 ? 35.919 0.953 -30.049 1.00 61.31 69 MET A N 1
ATOM 485 C CA . MET A 1 69 ? 34.553 1.246 -29.658 1.00 61.31 69 MET A CA 1
ATOM 486 C C . MET A 1 69 ? 34.158 2.560 -30.338 1.00 61.31 69 MET A C 1
ATOM 488 O O . MET A 1 69 ? 34.826 3.569 -30.087 1.00 61.31 69 MET A O 1
ATOM 492 N N . PRO A 1 70 ? 33.145 2.598 -31.223 1.00 71.12 70 PRO A N 1
ATOM 493 C CA . PRO A 1 70 ? 32.619 3.860 -31.712 1.00 71.12 70 PRO A CA 1
ATOM 494 C C . PRO A 1 70 ? 31.971 4.595 -30.533 1.00 71.12 70 PRO A C 1
ATOM 496 O O . PRO A 1 70 ? 30.767 4.532 -30.298 1.00 71.12 70 PRO A O 1
ATOM 499 N N . GLN A 1 71 ? 32.809 5.310 -29.779 1.00 78.62 71 GLN A N 1
ATOM 500 C CA . GLN A 1 71 ? 32.466 6.102 -28.598 1.00 78.62 71 GLN A CA 1
ATOM 501 C C . GLN A 1 71 ? 31.352 7.104 -28.920 1.00 78.62 71 GLN A C 1
ATOM 503 O O . GLN A 1 71 ? 30.526 7.440 -28.078 1.00 78.62 71 GLN A O 1
ATOM 508 N N . HIS A 1 72 ? 31.310 7.551 -30.178 1.00 88.06 72 HIS A N 1
ATOM 509 C CA . HIS A 1 72 ? 30.263 8.405 -30.709 1.00 88.06 72 HIS A CA 1
ATOM 510 C C . HIS A 1 72 ? 28.870 7.764 -30.613 1.00 88.06 72 HIS A C 1
ATOM 512 O O . HIS A 1 72 ? 27.940 8.417 -30.150 1.00 88.06 72 HIS A O 1
ATOM 518 N N . THR A 1 73 ? 28.732 6.486 -30.972 1.00 87.81 73 THR A N 1
ATOM 519 C CA . THR A 1 73 ? 27.455 5.763 -30.911 1.00 87.81 73 THR A CA 1
ATOM 520 C C . THR A 1 73 ? 26.988 5.584 -29.469 1.00 87.81 73 THR A C 1
ATOM 522 O O . THR A 1 73 ? 25.819 5.818 -29.177 1.00 87.81 73 THR A O 1
ATOM 525 N N . LEU A 1 74 ? 27.894 5.259 -28.540 1.00 89.69 74 LEU A N 1
ATOM 526 C CA . LEU A 1 74 ? 27.558 5.181 -27.112 1.00 89.69 74 LEU A CA 1
ATOM 527 C C . LEU A 1 74 ? 27.091 6.535 -26.563 1.00 89.69 74 LEU A C 1
ATOM 529 O O . LEU A 1 74 ? 26.071 6.611 -25.879 1.00 89.69 74 LEU A O 1
ATOM 533 N N . ASN A 1 75 ? 27.772 7.623 -26.931 1.00 91.06 75 ASN A N 1
ATOM 534 C CA . ASN A 1 75 ? 27.365 8.973 -26.541 1.00 91.06 75 ASN A CA 1
ATOM 535 C C . ASN A 1 75 ? 25.973 9.338 -27.085 1.00 91.06 75 ASN A C 1
ATOM 537 O O . ASN A 1 75 ? 25.170 9.923 -26.358 1.00 91.06 75 ASN A O 1
ATOM 541 N N . GLN A 1 76 ? 25.659 8.965 -28.330 1.00 92.31 76 GLN A N 1
ATOM 542 C CA . GLN A 1 76 ? 24.324 9.150 -28.908 1.00 92.31 76 GLN A CA 1
ATOM 543 C C . GLN A 1 76 ? 23.257 8.339 -28.155 1.00 92.31 76 GLN A C 1
ATOM 545 O O . GLN A 1 76 ? 22.187 8.869 -27.856 1.00 92.31 76 GLN A O 1
ATOM 550 N N . LEU A 1 77 ? 23.548 7.088 -27.782 1.00 92.62 77 LEU A N 1
ATOM 551 C CA . LEU A 1 77 ? 22.627 6.255 -26.999 1.00 92.62 77 LEU A CA 1
ATOM 552 C C . LEU A 1 77 ? 22.338 6.858 -25.616 1.00 92.62 77 LEU A C 1
ATOM 554 O O . LEU A 1 77 ? 21.179 6.914 -25.203 1.00 92.62 77 LEU A O 1
ATOM 558 N N . HIS A 1 78 ? 23.353 7.390 -24.933 1.00 92.31 78 HIS A N 1
ATOM 559 C CA . HIS A 1 78 ? 23.153 8.095 -23.663 1.00 92.31 78 HIS A CA 1
ATOM 560 C C . HIS A 1 78 ? 22.342 9.389 -23.822 1.00 92.31 78 HIS A C 1
ATOM 562 O O . HIS A 1 78 ? 21.471 9.669 -22.997 1.00 92.31 78 HIS A O 1
ATOM 568 N N . GLN A 1 79 ? 22.553 10.159 -24.896 1.00 94.38 79 GLN A N 1
ATOM 569 C CA . GLN A 1 79 ? 21.739 11.350 -25.188 1.00 94.38 79 GLN A CA 1
ATOM 570 C C . GLN A 1 79 ? 20.259 11.003 -25.404 1.00 94.38 79 GLN A C 1
ATOM 572 O O . GLN A 1 79 ? 19.378 11.739 -24.959 1.00 94.38 79 GLN A O 1
ATOM 577 N N . LEU A 1 80 ? 19.982 9.849 -26.016 1.00 94.69 80 LEU A N 1
ATOM 578 C CA . LEU A 1 80 ? 18.630 9.317 -26.200 1.00 94.69 80 LEU A CA 1
ATOM 579 C C . LEU A 1 80 ? 18.047 8.649 -24.939 1.00 94.69 80 LEU A C 1
ATOM 581 O O . LEU A 1 80 ? 16.901 8.198 -24.972 1.00 94.69 80 LEU A O 1
ATOM 585 N N . ARG A 1 81 ? 18.791 8.602 -23.822 1.00 92.94 81 ARG A N 1
ATOM 586 C CA . ARG A 1 81 ? 18.427 7.888 -22.580 1.00 92.94 81 ARG A CA 1
ATOM 587 C C . ARG A 1 81 ? 18.177 6.389 -22.802 1.00 92.94 81 ARG A C 1
ATOM 589 O O . ARG A 1 81 ? 17.237 5.823 -22.240 1.00 92.94 81 ARG A O 1
ATOM 596 N N . LEU A 1 82 ? 18.998 5.770 -23.649 1.00 94.69 82 LEU A N 1
ATOM 597 C CA . LEU A 1 82 ? 19.018 4.331 -23.926 1.00 94.69 82 LEU A CA 1
ATOM 598 C C . LEU A 1 82 ? 20.184 3.669 -23.175 1.00 94.69 82 LEU A C 1
ATOM 600 O O . LEU A 1 82 ? 21.086 3.075 -23.767 1.00 94.69 82 LEU A O 1
ATOM 604 N N . ASP A 1 83 ? 20.208 3.843 -21.854 1.00 92.56 83 ASP A N 1
ATOM 605 C CA . ASP A 1 83 ? 21.327 3.424 -21.004 1.00 92.56 83 ASP A CA 1
ATOM 606 C C . ASP A 1 83 ? 21.482 1.896 -20.925 1.00 92.56 83 ASP A C 1
ATOM 608 O O . ASP A 1 83 ? 22.594 1.387 -20.763 1.00 92.56 83 ASP A O 1
ATOM 612 N N . GLY A 1 84 ? 20.379 1.148 -21.030 1.00 92.44 84 GLY A N 1
ATOM 613 C CA . GLY A 1 84 ? 20.404 -0.311 -21.085 1.00 92.44 84 GLY A CA 1
ATOM 614 C C . GLY A 1 84 ? 20.993 -0.805 -22.402 1.00 92.44 84 GLY A C 1
ATOM 615 O O . GLY A 1 84 ? 21.845 -1.694 -22.397 1.00 92.44 84 GLY A O 1
ATOM 616 N N . MET A 1 85 ? 20.600 -0.174 -23.510 1.00 93.88 85 MET A N 1
ATOM 617 C CA . MET A 1 85 ? 21.142 -0.460 -24.840 1.00 93.88 85 MET A CA 1
ATOM 618 C C . MET A 1 85 ? 22.636 -0.137 -24.941 1.00 93.88 85 MET A C 1
ATOM 620 O O . MET A 1 85 ? 23.391 -0.941 -25.478 1.00 93.88 85 MET A O 1
ATOM 624 N N . ALA A 1 86 ? 23.077 1.003 -24.399 1.00 92.69 86 ALA A N 1
ATOM 625 C CA . ALA A 1 86 ? 24.489 1.393 -24.398 1.00 92.69 86 ALA A CA 1
ATOM 626 C C . ALA A 1 86 ? 25.367 0.338 -23.703 1.00 92.69 86 ALA A C 1
ATOM 628 O O . ALA A 1 86 ? 26.364 -0.110 -24.265 1.00 92.69 86 ALA A O 1
ATOM 629 N N . ARG A 1 87 ? 24.937 -0.142 -22.528 1.00 90.94 87 ARG A N 1
ATOM 630 C CA . ARG A 1 87 ? 25.642 -1.201 -21.787 1.00 90.94 87 ARG A CA 1
ATOM 631 C C . ARG A 1 87 ? 25.657 -2.533 -22.531 1.00 90.94 87 ARG A C 1
ATOM 633 O O . ARG A 1 87 ? 26.696 -3.179 -22.583 1.00 90.94 87 ARG A O 1
ATOM 640 N N . ALA A 1 88 ? 24.534 -2.945 -23.123 1.00 91.31 88 ALA A N 1
ATOM 641 C CA . ALA A 1 88 ? 24.519 -4.182 -23.905 1.00 91.31 88 ALA A CA 1
ATOM 642 C C . ALA A 1 88 ? 25.366 -4.083 -25.179 1.00 91.31 88 ALA A C 1
ATOM 644 O O . ALA A 1 88 ? 25.935 -5.085 -25.597 1.00 91.31 88 ALA A O 1
ATOM 645 N N . LEU A 1 89 ? 25.493 -2.898 -25.782 1.00 90.81 89 LEU A N 1
ATOM 646 C CA . LEU A 1 89 ? 26.363 -2.695 -26.938 1.00 90.81 89 LEU A CA 1
ATOM 647 C C . LEU A 1 89 ? 27.845 -2.854 -26.561 1.00 90.81 89 LEU A C 1
ATOM 649 O O . LEU A 1 89 ? 28.587 -3.526 -27.276 1.00 90.81 89 LEU A O 1
ATOM 653 N N . GLU A 1 90 ? 28.258 -2.313 -25.410 1.00 89.81 90 GLU A N 1
ATOM 654 C CA . GLU A 1 90 ? 29.598 -2.540 -24.844 1.00 89.81 90 GLU A CA 1
ATOM 655 C C . GLU A 1 90 ? 29.849 -4.029 -24.531 1.00 89.81 90 GLU A C 1
ATOM 657 O O . GLU A 1 90 ? 30.895 -4.584 -24.882 1.00 89.81 90 GLU A O 1
ATOM 662 N N . GLU A 1 91 ? 28.874 -4.709 -23.916 1.00 88.69 91 GLU A N 1
ATOM 663 C CA . GLU A 1 91 ? 28.933 -6.152 -23.635 1.00 88.69 91 GLU A CA 1
ATOM 664 C C . GLU A 1 91 ? 29.041 -6.977 -24.935 1.00 88.69 91 GLU A C 1
ATOM 666 O O . GLU A 1 91 ? 29.854 -7.897 -25.029 1.00 88.69 91 GLU A O 1
ATOM 671 N N . GLN A 1 92 ? 28.290 -6.626 -25.983 1.00 88.25 92 GLN A N 1
ATOM 672 C CA . GLN A 1 92 ? 28.349 -7.328 -27.268 1.00 88.25 92 GLN A CA 1
ATOM 673 C C . GLN A 1 92 ? 29.715 -7.200 -27.951 1.00 88.25 92 GLN A C 1
ATOM 675 O O . GLN A 1 92 ? 30.179 -8.179 -28.531 1.00 88.25 92 GLN A O 1
ATOM 680 N N . TRP A 1 93 ? 30.378 -6.041 -27.869 1.00 84.31 93 TRP A N 1
ATOM 681 C CA . TRP A 1 93 ? 31.721 -5.854 -28.439 1.00 84.31 93 TRP A CA 1
ATOM 682 C C . TRP A 1 93 ? 32.821 -6.598 -27.686 1.00 84.31 93 TRP A C 1
ATOM 684 O O . TRP A 1 93 ? 33.861 -6.907 -28.267 1.00 84.31 93 TRP A O 1
ATOM 694 N N . THR A 1 94 ? 32.616 -6.874 -26.399 1.00 85.81 94 THR A N 1
ATOM 695 C CA . THR A 1 94 ? 33.590 -7.605 -25.576 1.00 85.81 94 THR A CA 1
ATOM 696 C C . THR A 1 94 ? 33.416 -9.121 -25.660 1.00 85.81 94 THR A C 1
ATOM 698 O O . THR A 1 94 ? 34.371 -9.854 -25.402 1.00 85.81 94 THR A O 1
ATOM 701 N N . LEU A 1 95 ? 32.234 -9.605 -26.056 1.00 86.00 95 LEU A N 1
ATOM 702 C CA . LEU A 1 95 ? 31.891 -11.026 -26.129 1.00 86.00 95 LEU A CA 1
ATOM 703 C C . LEU A 1 95 ? 32.022 -11.586 -27.563 1.00 86.00 95 LEU A C 1
ATOM 705 O O . LEU A 1 95 ? 31.165 -11.312 -28.404 1.00 86.00 95 LEU A O 1
ATOM 709 N N . PRO A 1 96 ? 33.002 -12.473 -27.848 1.00 76.81 96 PRO A N 1
ATOM 710 C CA . PRO A 1 96 ? 33.196 -13.076 -29.175 1.00 76.81 96 PRO A CA 1
ATOM 711 C C . PRO A 1 96 ? 31.978 -13.857 -29.690 1.00 76.81 96 PRO A C 1
ATOM 713 O O . PRO A 1 96 ? 31.712 -13.870 -30.889 1.00 76.81 96 PRO A O 1
ATOM 716 N N . ALA A 1 97 ? 31.209 -14.468 -28.781 1.00 78.25 97 ALA A N 1
ATOM 717 C CA . ALA A 1 97 ? 29.983 -15.206 -29.096 1.00 78.25 97 ALA A CA 1
ATOM 718 C C . ALA A 1 97 ? 28.863 -14.311 -29.657 1.00 78.25 97 ALA A C 1
ATOM 720 O O . ALA A 1 97 ? 27.980 -14.788 -30.361 1.00 78.25 97 ALA A O 1
ATOM 721 N N . SER A 1 98 ? 28.907 -13.003 -29.397 1.00 75.81 98 SER A N 1
ATOM 722 C CA . SER A 1 98 ? 27.944 -12.054 -29.958 1.00 75.81 98 SER A CA 1
ATOM 723 C C . SER A 1 98 ? 28.158 -11.855 -31.457 1.00 75.81 98 SER A C 1
ATOM 725 O O . SER A 1 98 ? 27.225 -11.501 -32.166 1.00 75.81 98 SER A O 1
ATOM 727 N N . HIS A 1 99 ? 29.371 -12.087 -31.969 1.00 75.31 99 HIS A N 1
ATOM 728 C CA . HIS A 1 99 ? 29.702 -11.872 -33.380 1.00 75.31 99 HIS A CA 1
ATOM 729 C C . HIS A 1 99 ? 29.196 -12.981 -34.308 1.00 75.31 99 HIS A C 1
ATOM 731 O O . HIS A 1 99 ? 29.136 -12.757 -35.514 1.00 75.31 99 HIS A O 1
ATOM 737 N N . SER A 1 100 ? 28.831 -14.151 -33.772 1.00 84.12 100 SER A N 1
ATOM 738 C CA . SER A 1 100 ? 28.218 -15.234 -34.554 1.00 84.12 100 SER A CA 1
ATOM 739 C C . SER A 1 100 ? 26.717 -15.049 -34.788 1.00 84.12 100 SER A C 1
ATOM 741 O O . SER A 1 100 ? 26.144 -15.795 -35.575 1.00 84.12 100 SER A O 1
ATOM 743 N N . LEU A 1 101 ? 26.085 -14.084 -34.114 1.00 87.12 101 LEU A N 1
ATOM 744 C CA . LEU A 1 101 ? 24.668 -13.763 -34.282 1.00 87.12 101 LEU A CA 1
ATOM 745 C C . LEU A 1 101 ? 24.455 -12.816 -35.468 1.00 87.12 101 LEU A C 1
ATOM 747 O O . LEU A 1 101 ? 25.297 -11.960 -35.766 1.00 87.12 101 LEU A O 1
ATOM 751 N N . SER A 1 102 ? 23.300 -12.940 -36.117 1.00 91.19 102 SER A N 1
ATOM 752 C CA . SER A 1 102 ? 22.872 -12.010 -37.162 1.00 91.19 102 SER A CA 1
ATOM 753 C C . SER A 1 102 ? 22.679 -10.591 -36.609 1.00 91.19 102 SER A C 1
ATOM 755 O O . SER A 1 102 ? 22.579 -10.362 -35.400 1.00 91.19 102 SER A O 1
ATOM 757 N N . PHE A 1 103 ? 22.644 -9.592 -37.496 1.00 89.00 103 PHE A N 1
ATOM 758 C CA . PHE A 1 103 ? 22.392 -8.211 -37.080 1.00 89.00 103 PHE A CA 1
ATOM 759 C C . PHE A 1 103 ? 21.046 -8.067 -36.358 1.00 89.00 103 PHE A C 1
ATOM 761 O O . PHE A 1 103 ? 21.009 -7.444 -35.298 1.00 89.00 103 PHE A O 1
ATOM 768 N N . ASP A 1 104 ? 19.992 -8.687 -36.889 1.00 92.50 104 ASP A N 1
ATOM 769 C CA . ASP A 1 104 ? 18.642 -8.596 -36.331 1.00 92.50 104 ASP A CA 1
ATOM 770 C C . ASP A 1 104 ? 18.558 -9.236 -34.940 1.00 92.50 104 ASP A C 1
ATOM 772 O O . ASP A 1 104 ? 17.980 -8.649 -34.029 1.00 92.50 104 ASP A O 1
ATOM 776 N N . GLU A 1 105 ? 19.215 -10.381 -34.729 1.00 90.25 105 GLU A N 1
ATOM 777 C CA . GLU A 1 105 ? 19.295 -11.021 -33.408 1.00 90.25 105 GLU A CA 1
ATOM 778 C C . GLU A 1 105 ? 20.047 -10.149 -32.399 1.00 90.25 105 GLU A C 1
ATOM 780 O O . GLU A 1 105 ? 19.593 -9.964 -31.270 1.00 90.25 105 GLU A O 1
ATOM 785 N N . ARG A 1 106 ? 21.182 -9.560 -32.798 1.00 90.38 106 ARG A N 1
ATOM 786 C CA . ARG A 1 106 ? 21.932 -8.646 -31.923 1.00 90.38 106 ARG A CA 1
ATOM 787 C C . ARG A 1 106 ? 21.124 -7.407 -31.574 1.00 90.38 106 ARG A C 1
ATOM 789 O O . ARG A 1 106 ? 21.140 -6.997 -30.415 1.00 90.38 106 ARG A O 1
ATOM 796 N N . LEU A 1 107 ? 20.431 -6.822 -32.551 1.00 91.88 107 LEU A N 1
ATOM 797 C CA . LEU A 1 107 ? 19.565 -5.669 -32.334 1.00 91.88 107 LEU A CA 1
ATOM 798 C C . LEU A 1 107 ? 18.392 -6.028 -31.413 1.00 91.88 107 LEU A C 1
ATOM 800 O O . LEU A 1 107 ? 18.090 -5.257 -30.506 1.00 91.88 107 LEU A O 1
ATOM 804 N N . GLY A 1 108 ? 17.794 -7.209 -31.583 1.00 93.88 108 GLY A N 1
ATOM 805 C CA . GLY A 1 108 ? 16.776 -7.739 -30.675 1.00 93.88 108 GLY A CA 1
ATOM 806 C C . GLY A 1 108 ? 17.271 -7.793 -29.229 1.00 93.88 108 GLY A C 1
ATOM 807 O O . GLY A 1 108 ? 16.665 -7.188 -28.350 1.00 93.88 108 GLY A O 1
ATOM 808 N N . LEU A 1 109 ? 18.446 -8.389 -28.994 1.00 92.00 109 LEU A N 1
ATOM 809 C CA . LEU A 1 109 ? 19.053 -8.461 -27.656 1.00 92.00 109 LEU A CA 1
ATOM 810 C C . LEU A 1 109 ? 19.333 -7.079 -27.040 1.00 92.00 109 LEU A C 1
ATOM 812 O O . LEU A 1 109 ? 19.191 -6.893 -25.829 1.00 92.00 109 LEU A O 1
ATOM 816 N N . LEU A 1 110 ? 19.737 -6.102 -27.859 1.00 93.19 110 LEU A N 1
ATOM 817 C CA . LEU A 1 110 ? 19.947 -4.720 -27.420 1.00 93.19 110 LEU A CA 1
ATOM 818 C C . LEU A 1 110 ? 18.636 -4.067 -26.954 1.00 93.19 110 LEU A C 1
ATOM 820 O O . LEU A 1 110 ? 18.611 -3.413 -25.907 1.00 93.19 110 LEU A O 1
ATOM 824 N N . LEU A 1 111 ? 17.552 -4.256 -27.711 1.00 95.19 111 LEU A N 1
ATOM 825 C CA . LEU A 1 111 ? 16.226 -3.735 -27.375 1.00 95.19 111 LEU A CA 1
ATOM 826 C C . LEU A 1 111 ? 15.660 -4.408 -26.121 1.00 95.19 111 LEU A C 1
ATOM 828 O O . LEU A 1 111 ? 15.182 -3.714 -25.222 1.00 95.19 111 LEU A O 1
ATOM 832 N N . ASP A 1 112 ? 15.789 -5.729 -26.011 1.00 95.00 112 ASP A N 1
ATOM 833 C CA . ASP A 1 112 ? 15.364 -6.485 -24.830 1.00 95.00 112 ASP A CA 1
ATOM 834 C C . ASP A 1 112 ? 16.088 -6.002 -23.569 1.00 95.00 112 ASP A C 1
ATOM 836 O O . ASP A 1 112 ? 15.473 -5.829 -22.510 1.00 95.00 112 ASP A O 1
ATOM 840 N N . ARG A 1 113 ? 17.393 -5.704 -23.674 1.00 94.69 113 ARG A N 1
ATOM 841 C CA . ARG A 1 113 ? 18.158 -5.138 -22.556 1.00 94.69 113 ARG A CA 1
ATOM 842 C C . ARG A 1 113 ? 17.621 -3.780 -22.130 1.00 94.69 113 ARG A C 1
ATOM 844 O O . ARG A 1 113 ? 17.528 -3.522 -20.928 1.00 94.69 113 ARG A O 1
ATOM 851 N N . GLU A 1 114 ? 17.307 -2.911 -23.083 1.00 95.69 114 GLU A N 1
ATOM 852 C CA . GLU A 1 114 ? 16.771 -1.582 -22.799 1.00 95.69 114 GLU A CA 1
ATOM 853 C C . GLU A 1 114 ? 15.404 -1.664 -22.116 1.00 95.69 114 GLU A C 1
ATOM 855 O O . GLU A 1 114 ? 15.187 -1.001 -21.099 1.00 95.69 114 GLU A O 1
ATOM 860 N N . LEU A 1 115 ? 14.506 -2.519 -22.613 1.00 95.38 115 LEU A N 1
ATOM 861 C CA . LEU A 1 115 ? 13.202 -2.756 -21.992 1.00 95.38 115 LEU A CA 1
ATOM 862 C C . LEU A 1 115 ? 13.363 -3.271 -20.555 1.00 95.38 115 LEU A C 1
ATOM 864 O O . LEU A 1 115 ? 12.845 -2.658 -19.619 1.00 95.38 115 LEU A O 1
ATOM 868 N N . ALA A 1 116 ? 14.184 -4.306 -20.355 1.00 94.62 116 ALA A N 1
ATOM 869 C CA . ALA A 1 116 ? 14.465 -4.851 -19.028 1.00 94.62 116 ALA A CA 1
ATOM 870 C C . ALA A 1 116 ? 15.106 -3.813 -18.087 1.00 94.62 116 ALA A C 1
ATOM 872 O O . ALA A 1 116 ? 14.818 -3.777 -16.886 1.00 94.62 116 ALA A O 1
ATOM 873 N N . TRP A 1 117 ? 15.975 -2.942 -18.611 1.00 95.00 117 TRP A N 1
ATOM 874 C CA . TRP A 1 117 ? 16.580 -1.861 -17.838 1.00 95.00 117 TRP A CA 1
ATOM 875 C C . TRP A 1 117 ? 15.531 -0.835 -17.397 1.00 95.00 117 TRP A C 1
ATOM 877 O O . TRP A 1 117 ? 15.494 -0.471 -16.218 1.00 95.00 117 TRP A O 1
ATOM 887 N N . ARG A 1 118 ? 14.635 -0.415 -18.298 1.00 94.06 118 ARG A N 1
ATOM 888 C CA . ARG A 1 118 ? 13.543 0.522 -17.989 1.00 94.06 118 ARG A CA 1
ATOM 889 C C . ARG A 1 118 ? 12.577 -0.041 -16.957 1.00 94.06 118 ARG A C 1
ATOM 891 O O . ARG A 1 118 ? 12.215 0.681 -16.021 1.00 94.06 118 ARG A O 1
ATOM 898 N N . ASP A 1 119 ? 12.213 -1.312 -17.082 1.00 93.19 119 ASP A N 1
ATOM 899 C CA . ASP A 1 119 ? 11.341 -1.997 -16.128 1.00 93.19 119 ASP A CA 1
ATOM 900 C C . ASP A 1 119 ? 11.985 -2.080 -14.745 1.00 93.19 119 ASP A C 1
ATOM 902 O O . ASP A 1 119 ? 11.356 -1.735 -13.740 1.00 93.19 119 ASP A O 1
ATOM 906 N N . ASN A 1 120 ? 13.277 -2.405 -14.677 1.00 94.19 120 ASN A N 1
ATOM 907 C CA . ASN A 1 120 ? 14.012 -2.413 -13.416 1.00 94.19 120 ASN A CA 1
ATOM 908 C C . ASN A 1 120 ? 14.098 -1.003 -12.796 1.00 94.19 120 ASN A C 1
ATOM 910 O O . ASN A 1 120 ? 13.829 -0.815 -11.609 1.00 94.19 120 ASN A O 1
ATOM 914 N N . GLN A 1 121 ? 14.370 0.036 -13.592 1.00 93.94 121 GLN A N 1
ATOM 915 C CA . GLN A 1 121 ? 14.363 1.419 -13.097 1.00 93.94 121 GLN A CA 1
ATOM 916 C C . GLN A 1 121 ? 12.976 1.869 -12.629 1.00 93.94 121 GLN A C 1
ATOM 918 O O . GLN A 1 121 ? 12.853 2.638 -11.669 1.00 93.94 121 GLN A O 1
ATOM 923 N N . ARG A 1 122 ? 11.902 1.432 -13.296 1.00 93.81 122 ARG A N 1
ATOM 924 C CA . ARG A 1 122 ? 10.527 1.664 -12.836 1.00 93.81 122 ARG A CA 1
ATOM 925 C C . ARG A 1 122 ? 10.293 0.974 -11.493 1.00 93.81 122 ARG A C 1
ATOM 927 O O . ARG A 1 122 ? 9.852 1.643 -10.560 1.00 93.81 122 ARG A O 1
ATOM 934 N N . LEU A 1 123 ? 10.655 -0.300 -11.367 1.00 93.44 123 LEU A N 1
ATOM 935 C CA . LEU A 1 123 ? 10.534 -1.078 -10.133 1.00 93.44 123 LEU A CA 1
ATOM 936 C C . LEU A 1 123 ? 11.264 -0.413 -8.959 1.00 93.44 123 LEU A C 1
ATOM 938 O O . LEU A 1 123 ? 10.677 -0.210 -7.896 1.00 93.44 123 LEU A O 1
ATOM 942 N N . VAL A 1 124 ? 12.527 -0.023 -9.153 1.00 93.62 124 VAL A N 1
ATOM 943 C CA . VAL A 1 124 ? 13.344 0.646 -8.127 1.00 93.62 124 VAL A CA 1
ATOM 944 C C . VAL A 1 124 ? 12.685 1.947 -7.666 1.00 93.62 124 VAL A C 1
ATOM 946 O O . VAL A 1 124 ? 12.609 2.212 -6.461 1.00 93.62 124 VAL A O 1
ATOM 949 N N . ARG A 1 125 ? 12.152 2.745 -8.603 1.00 94.31 125 ARG A N 1
ATOM 950 C CA . ARG A 1 125 ? 11.424 3.983 -8.287 1.00 94.31 125 ARG A CA 1
ATOM 951 C C . ARG A 1 125 ? 10.146 3.713 -7.494 1.00 94.31 125 ARG A C 1
ATOM 953 O O . ARG A 1 125 ? 9.907 4.412 -6.510 1.00 94.31 125 ARG A O 1
ATOM 960 N N . LEU A 1 126 ? 9.351 2.716 -7.885 1.00 94.75 126 LEU A N 1
ATOM 961 C CA . LEU A 1 126 ? 8.124 2.334 -7.175 1.00 94.75 126 LEU A CA 1
ATOM 962 C C . LEU A 1 126 ? 8.433 1.852 -5.756 1.00 94.75 126 LEU A C 1
ATOM 964 O O . LEU A 1 126 ? 7.872 2.383 -4.800 1.00 94.75 126 LEU A O 1
ATOM 968 N N . ARG A 1 127 ? 9.408 0.950 -5.596 1.00 92.19 127 ARG A N 1
ATOM 969 C CA . ARG A 1 127 ? 9.818 0.433 -4.282 1.00 92.19 127 ARG A CA 1
ATOM 970 C C . ARG A 1 127 ? 10.324 1.542 -3.358 1.00 92.19 127 ARG A C 1
ATOM 972 O O . ARG A 1 127 ? 10.005 1.551 -2.172 1.00 92.19 127 ARG A O 1
ATOM 979 N N . LYS A 1 128 ? 11.073 2.514 -3.895 1.00 93.19 128 LYS A N 1
ATOM 980 C CA . LYS A 1 128 ? 11.532 3.687 -3.130 1.00 93.19 128 LYS A CA 1
ATOM 981 C C . LYS A 1 128 ? 10.364 4.582 -2.702 1.00 93.19 128 LYS A C 1
ATOM 983 O O . LYS A 1 128 ? 10.346 5.048 -1.565 1.00 93.19 128 LYS A O 1
ATOM 988 N N . LYS A 1 129 ? 9.390 4.815 -3.589 1.00 94.06 129 LYS A N 1
ATOM 989 C CA . LYS A 1 129 ? 8.178 5.591 -3.275 1.00 94.06 129 LYS A CA 1
ATOM 990 C C . LYS A 1 129 ? 7.279 4.892 -2.255 1.00 94.06 129 LYS A C 1
ATOM 992 O O . LYS A 1 129 ? 6.660 5.584 -1.454 1.00 94.06 129 LYS A O 1
ATOM 997 N N . ALA A 1 130 ? 7.268 3.559 -2.238 1.00 92.81 130 ALA A N 1
ATOM 998 C CA . ALA A 1 130 ? 6.415 2.783 -1.350 1.00 92.81 130 ALA A CA 1
ATOM 999 C C . ALA A 1 130 ? 6.734 2.936 0.136 1.00 92.81 130 ALA A C 1
ATOM 1001 O O . ALA A 1 130 ? 5.843 2.727 0.953 1.00 92.81 130 ALA A O 1
ATOM 1002 N N . LYS A 1 131 ? 7.964 3.333 0.501 1.00 93.19 131 LYS A N 1
ATOM 1003 C CA . LYS A 1 131 ? 8.376 3.579 1.900 1.00 93.19 131 LYS A CA 1
ATOM 1004 C C . LYS A 1 131 ? 7.996 2.430 2.854 1.00 93.19 131 LYS A C 1
ATOM 1006 O O . LYS A 1 131 ? 7.665 2.661 4.016 1.00 93.19 131 LYS A O 1
ATOM 1011 N N . LEU A 1 132 ? 8.038 1.190 2.360 1.00 91.62 132 LEU A N 1
ATOM 1012 C CA . LEU A 1 132 ? 7.665 0.003 3.129 1.00 91.62 132 LEU A CA 1
ATOM 1013 C C . LEU A 1 132 ? 8.578 -0.152 4.348 1.00 91.62 132 LEU A C 1
ATOM 1015 O O . LEU A 1 132 ? 9.800 -0.049 4.234 1.00 91.62 132 LEU A O 1
ATOM 1019 N N . LYS A 1 133 ? 7.990 -0.473 5.505 1.00 90.31 133 LYS A N 1
ATOM 1020 C CA . LYS A 1 133 ? 8.741 -0.723 6.745 1.00 90.31 133 LYS A CA 1
ATOM 1021 C C . LYS A 1 133 ? 9.720 -1.890 6.613 1.00 90.31 133 LYS A C 1
ATOM 1023 O O . LYS A 1 133 ? 10.839 -1.811 7.107 1.00 90.31 133 LYS A O 1
ATOM 1028 N N . TYR A 1 134 ? 9.302 -2.959 5.935 1.00 90.44 134 TYR A N 1
ATOM 1029 C CA . TYR A 1 134 ? 10.143 -4.111 5.620 1.00 90.44 134 TYR A CA 1
ATOM 1030 C C . TYR A 1 134 ? 10.378 -4.176 4.109 1.00 90.44 134 TYR A C 1
ATOM 1032 O O . TYR A 1 134 ? 9.681 -4.890 3.395 1.00 90.44 134 TYR A O 1
ATOM 1040 N N . ALA A 1 135 ? 11.366 -3.425 3.615 1.00 86.19 135 ALA A N 1
ATOM 1041 C CA . ALA A 1 135 ? 11.650 -3.321 2.180 1.00 86.19 135 ALA A CA 1
ATOM 1042 C C . ALA A 1 135 ? 12.019 -4.663 1.517 1.00 86.19 135 ALA A C 1
ATOM 1044 O O . ALA A 1 135 ? 11.759 -4.845 0.331 1.00 86.19 135 ALA A O 1
ATOM 1045 N N . ASN A 1 136 ? 12.575 -5.604 2.285 1.00 86.62 136 ASN A N 1
ATOM 1046 C CA . ASN A 1 136 ? 12.978 -6.929 1.804 1.00 86.62 136 ASN A CA 1
ATOM 1047 C C . ASN A 1 136 ? 11.898 -8.005 2.016 1.00 86.62 136 ASN A C 1
ATOM 1049 O O . ASN A 1 136 ? 12.166 -9.174 1.772 1.00 86.62 136 ASN A O 1
ATOM 1053 N N . ALA A 1 137 ? 10.701 -7.648 2.500 1.00 88.25 137 ALA A N 1
ATOM 1054 C CA . ALA A 1 137 ? 9.631 -8.623 2.696 1.00 88.25 137 ALA A CA 1
ATOM 1055 C C . ALA A 1 137 ? 9.165 -9.177 1.343 1.00 88.25 137 ALA A C 1
ATOM 1057 O O . ALA A 1 137 ? 8.742 -8.418 0.471 1.00 88.25 137 ALA A O 1
ATOM 1058 N N . CYS A 1 138 ? 9.242 -10.491 1.184 1.00 87.62 138 CYS A N 1
ATOM 1059 C CA . CYS A 1 138 ? 8.904 -11.206 -0.040 1.00 87.62 138 CYS A CA 1
ATOM 1060 C C . CYS A 1 138 ? 7.880 -12.289 0.306 1.00 87.62 138 CYS A C 1
ATOM 1062 O O . CYS A 1 138 ? 8.000 -12.916 1.352 1.00 87.62 138 CYS A O 1
ATOM 1064 N N . LEU A 1 139 ? 6.863 -12.506 -0.531 1.00 85.69 139 LEU A N 1
ATOM 1065 C CA . LEU A 1 139 ? 5.827 -13.514 -0.251 1.00 85.69 139 LEU A CA 1
ATOM 1066 C C . LEU A 1 139 ? 6.405 -14.936 -0.212 1.00 85.69 139 LEU A C 1
ATOM 1068 O O . LEU A 1 139 ? 5.869 -15.808 0.464 1.00 85.69 139 LEU A O 1
ATOM 1072 N N . GLU A 1 140 ? 7.514 -15.151 -0.912 1.00 84.75 140 GLU A N 1
ATOM 1073 C CA . GLU A 1 140 ? 8.248 -16.408 -0.992 1.00 84.75 140 GLU A CA 1
ATOM 1074 C C . GLU A 1 140 ? 8.868 -16.811 0.356 1.00 84.75 140 GLU A C 1
ATOM 1076 O O . GLU A 1 140 ? 8.906 -17.996 0.677 1.00 84.75 140 GLU A O 1
ATOM 1081 N N . ASP A 1 141 ? 9.257 -15.831 1.179 1.00 80.56 141 ASP A N 1
ATOM 1082 C CA . ASP A 1 141 ? 9.842 -16.037 2.514 1.00 80.56 141 ASP A CA 1
ATOM 1083 C C . ASP A 1 141 ? 8.777 -16.255 3.602 1.00 80.56 141 ASP A C 1
ATOM 1085 O O . ASP A 1 141 ? 9.079 -16.293 4.800 1.00 80.56 141 ASP A O 1
ATOM 1089 N N . PHE A 1 142 ? 7.500 -16.328 3.219 1.00 75.56 142 PHE A N 1
ATOM 1090 C CA . PHE A 1 142 ? 6.421 -16.491 4.176 1.00 75.56 142 PHE A CA 1
ATOM 1091 C C . PHE A 1 142 ? 6.485 -17.886 4.806 1.00 75.56 142 PHE A C 1
ATOM 1093 O O . PHE A 1 142 ? 6.333 -18.904 4.132 1.00 75.56 142 PHE A O 1
ATOM 1100 N N . ASP A 1 143 ? 6.692 -17.927 6.124 1.00 69.94 143 ASP A N 1
ATOM 1101 C CA . ASP A 1 143 ? 6.769 -19.171 6.888 1.00 69.94 143 ASP A CA 1
ATOM 1102 C C . ASP A 1 143 ? 5.405 -19.883 6.962 1.00 69.94 143 ASP A C 1
ATOM 1104 O O . ASP A 1 143 ? 4.581 -19.625 7.848 1.00 69.94 143 ASP A O 1
ATOM 1108 N N . ARG A 1 144 ? 5.208 -20.823 6.031 1.00 64.38 144 ARG A N 1
ATOM 1109 C CA . ARG A 1 144 ? 4.011 -21.669 5.890 1.00 64.38 144 ARG A CA 1
ATOM 1110 C C . ARG A 1 144 ? 3.854 -22.708 7.003 1.00 64.38 144 ARG A C 1
ATOM 1112 O O . ARG A 1 144 ? 2.784 -23.287 7.137 1.00 64.38 144 ARG A O 1
ATOM 1119 N N . ARG A 1 145 ? 4.906 -22.973 7.789 1.00 57.34 145 ARG A N 1
ATOM 1120 C CA . ARG A 1 145 ? 4.915 -24.037 8.814 1.00 57.34 145 ARG A CA 1
ATOM 1121 C C . ARG A 1 145 ? 4.336 -23.578 10.145 1.00 57.34 145 ARG A C 1
ATOM 1123 O O . ARG A 1 145 ? 3.976 -24.391 10.991 1.00 57.34 145 ARG A O 1
ATOM 1130 N N . SER A 1 146 ? 4.246 -22.271 10.344 1.00 56.91 146 SER A N 1
ATOM 1131 C CA . SER A 1 146 ? 3.665 -21.700 11.548 1.00 56.91 146 SER A CA 1
ATOM 1132 C C . SER A 1 146 ? 2.137 -21.786 11.478 1.00 56.91 146 SER A C 1
ATOM 1134 O O . SER A 1 146 ? 1.547 -21.280 10.532 1.00 56.91 146 SER A O 1
ATOM 1136 N N . GLY A 1 147 ? 1.495 -22.434 12.459 1.00 60.12 147 GLY A N 1
ATOM 1137 C CA . GLY A 1 147 ? 0.040 -22.645 12.567 1.00 60.12 147 GLY A CA 1
ATOM 1138 C C . GLY A 1 147 ? -0.793 -21.359 12.675 1.00 60.12 147 GLY A C 1
ATOM 1139 O O . GLY A 1 147 ? -1.508 -21.147 13.650 1.00 60.12 147 GLY A O 1
ATOM 1140 N N . ARG A 1 148 ? -0.693 -20.480 11.676 1.00 67.50 148 ARG A N 1
ATOM 1141 C CA . ARG A 1 148 ? -1.297 -19.145 11.631 1.00 6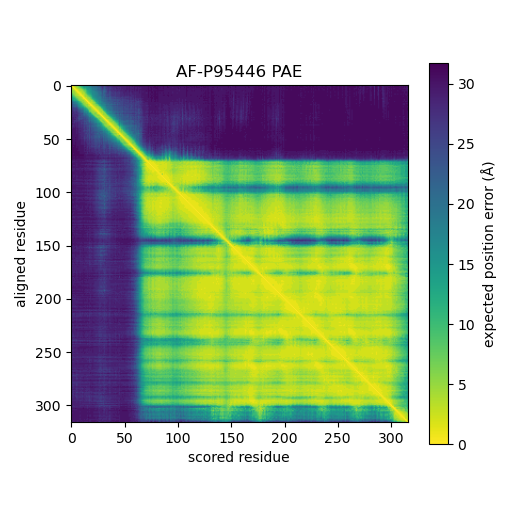7.50 148 ARG A CA 1
ATOM 1142 C C . ARG A 1 148 ? -2.677 -19.117 10.994 1.00 67.50 148 ARG A C 1
ATOM 1144 O O . ARG A 1 148 ? -3.233 -18.033 10.854 1.00 67.50 148 ARG A O 1
ATOM 1151 N N . ALA A 1 149 ? -3.217 -20.294 10.665 1.00 65.25 149 ALA A N 1
ATOM 1152 C CA . ALA A 1 149 ? -4.543 -20.487 10.083 1.00 65.25 149 ALA A CA 1
ATOM 1153 C C . ALA A 1 149 ? -4.786 -19.621 8.832 1.00 65.25 149 ALA A C 1
ATOM 1155 O O . ALA A 1 149 ? -5.849 -19.029 8.680 1.00 65.25 149 ALA A O 1
ATOM 1156 N N . LEU A 1 150 ? -3.784 -19.522 7.953 1.00 75.81 150 LEU A N 1
ATOM 1157 C CA . LEU A 1 150 ? -3.904 -18.821 6.678 1.00 75.81 150 LEU A CA 1
ATOM 1158 C C . LEU A 1 150 ? -4.027 -19.829 5.538 1.00 75.81 150 LEU A C 1
ATOM 1160 O O . LEU A 1 150 ? -3.227 -20.758 5.452 1.00 75.81 150 LEU A O 1
ATOM 1164 N N . ASP A 1 151 ? -5.023 -19.628 4.678 1.00 81.06 151 ASP A N 1
ATOM 1165 C CA . ASP A 1 151 ? -5.236 -20.461 3.497 1.00 81.06 151 ASP A CA 1
ATOM 1166 C C . ASP A 1 151 ? -4.160 -20.166 2.439 1.00 81.06 151 ASP A C 1
ATOM 1168 O O . ASP A 1 151 ? -4.037 -19.045 1.937 1.00 81.06 151 ASP A O 1
ATOM 1172 N N . GLU A 1 152 ? -3.368 -21.183 2.097 1.00 81.62 152 GLU A N 1
ATOM 1173 C CA . GLU A 1 152 ? -2.311 -21.095 1.086 1.00 81.62 152 GLU A CA 1
ATOM 1174 C C . GLU A 1 152 ? -2.876 -20.734 -0.290 1.00 81.62 152 GLU A C 1
ATOM 1176 O O . GLU A 1 152 ? -2.256 -19.967 -1.032 1.00 81.62 152 GLU A O 1
ATOM 1181 N N . ARG A 1 153 ? -4.081 -21.221 -0.609 1.00 85.94 153 ARG A N 1
ATOM 1182 C CA . ARG A 1 153 ? -4.751 -20.910 -1.875 1.00 85.94 153 ARG A CA 1
ATOM 1183 C C . ARG A 1 153 ? -5.067 -19.429 -1.957 1.00 85.94 153 ARG A C 1
ATOM 1185 O O . ARG A 1 153 ? -4.785 -18.807 -2.975 1.00 85.94 153 ARG A O 1
ATOM 1192 N N . LEU A 1 154 ? -5.571 -18.851 -0.867 1.00 87.69 154 LEU A N 1
ATOM 1193 C CA . LEU A 1 154 ? -5.854 -17.424 -0.803 1.00 87.69 154 LEU A CA 1
ATOM 1194 C C . LEU A 1 154 ? -4.575 -16.599 -0.981 1.00 87.69 154 LEU A C 1
ATOM 1196 O O . LEU A 1 154 ? -4.577 -15.663 -1.770 1.00 87.69 154 LEU A O 1
ATOM 1200 N N . ILE A 1 155 ? -3.470 -16.951 -0.315 1.00 88.38 155 ILE A N 1
ATOM 1201 C CA . ILE A 1 155 ? -2.195 -16.228 -0.478 1.00 88.38 155 ILE A CA 1
ATOM 1202 C C . ILE A 1 155 ? -1.696 -16.306 -1.928 1.00 88.38 155 ILE A C 1
ATOM 1204 O O . ILE A 1 155 ? -1.251 -15.293 -2.468 1.00 88.38 155 ILE A O 1
ATOM 1208 N N . ALA A 1 156 ? -1.800 -17.470 -2.574 1.00 87.94 156 ALA A N 1
ATOM 1209 C CA . ALA A 1 156 ? -1.445 -17.626 -3.983 1.00 87.94 156 ALA A CA 1
ATOM 1210 C C . ALA A 1 156 ? -2.331 -16.758 -4.896 1.00 87.94 156 ALA A C 1
ATOM 1212 O O . ALA A 1 156 ? -1.815 -16.063 -5.773 1.00 87.94 156 ALA A O 1
ATOM 1213 N N . THR A 1 157 ? -3.643 -16.710 -4.640 1.00 90.94 157 THR A N 1
ATOM 1214 C CA . THR A 1 157 ? -4.568 -15.810 -5.344 1.00 90.94 157 THR A CA 1
ATOM 1215 C C . THR A 1 157 ? -4.195 -14.347 -5.119 1.00 90.94 157 THR A C 1
ATOM 1217 O O . THR A 1 157 ? -4.150 -13.572 -6.068 1.00 90.94 157 THR A O 1
ATOM 1220 N N . LEU A 1 158 ? -3.843 -13.947 -3.897 1.00 91.69 158 LEU A N 1
ATOM 1221 C CA . LEU A 1 158 ? -3.415 -12.576 -3.608 1.00 91.69 158 LEU A CA 1
ATOM 1222 C C . LEU A 1 158 ? -2.080 -12.218 -4.275 1.00 91.69 158 LEU A C 1
ATOM 1224 O O . LEU A 1 158 ? -1.876 -11.066 -4.662 1.00 91.69 158 LEU A O 1
ATOM 1228 N N . ALA A 1 159 ? -1.192 -13.197 -4.461 1.00 91.06 159 ALA A N 1
ATOM 1229 C CA . ALA A 1 159 ? 0.079 -13.017 -5.155 1.00 91.06 159 ALA A CA 1
ATOM 1230 C C . ALA A 1 159 ? -0.084 -12.754 -6.663 1.00 91.06 159 ALA A C 1
ATOM 1232 O O . ALA A 1 159 ? 0.807 -12.140 -7.258 1.00 91.06 159 ALA A O 1
ATOM 1233 N N . SER A 1 160 ? -1.207 -13.169 -7.268 1.00 91.44 160 SER A N 1
ATOM 1234 C CA . SER A 1 160 ? -1.541 -12.874 -8.673 1.00 91.44 160 SER A CA 1
ATOM 1235 C C . SER A 1 160 ? -1.797 -11.382 -8.925 1.00 91.44 160 SER A C 1
ATOM 1237 O O . SER A 1 160 ? -1.549 -10.891 -10.022 1.00 91.44 160 SER A O 1
ATOM 1239 N N . GLY A 1 161 ? -2.235 -10.649 -7.892 1.00 91.81 161 GLY A N 1
ATOM 1240 C CA . GLY A 1 161 ? -2.593 -9.232 -7.980 1.00 91.81 161 GLY A CA 1
ATOM 1241 C C . GLY A 1 161 ? -3.996 -8.945 -8.519 1.00 91.81 161 GLY A C 1
ATOM 1242 O O . GLY A 1 161 ? -4.332 -7.776 -8.701 1.00 91.81 161 GLY A O 1
ATOM 1243 N N . ASP A 1 162 ? -4.839 -9.957 -8.743 1.00 93.06 162 ASP A N 1
ATOM 1244 C CA . ASP A 1 162 ? -6.194 -9.745 -9.278 1.00 93.06 162 ASP A CA 1
ATOM 1245 C C . ASP A 1 162 ? -7.077 -8.890 -8.360 1.00 93.06 162 ASP A C 1
ATOM 1247 O O . ASP A 1 162 ? -7.856 -8.070 -8.841 1.00 93.06 162 ASP A O 1
ATOM 1251 N N . TRP A 1 163 ? -6.876 -8.976 -7.043 1.00 94.75 163 TRP A N 1
ATOM 1252 C CA . TRP A 1 163 ? -7.542 -8.109 -6.068 1.00 94.75 163 TRP A CA 1
ATOM 1253 C C . TRP A 1 163 ? -7.246 -6.617 -6.293 1.00 94.75 163 TRP A C 1
ATOM 1255 O O . TRP A 1 163 ? -8.123 -5.794 -6.061 1.00 94.75 163 TRP A O 1
ATOM 1265 N N . ILE A 1 164 ? -6.056 -6.266 -6.803 1.00 95.50 164 ILE A N 1
ATOM 1266 C CA . ILE A 1 164 ? -5.686 -4.874 -7.110 1.00 95.50 164 ILE A CA 1
ATOM 1267 C C . ILE A 1 164 ? -6.496 -4.372 -8.306 1.00 95.50 164 ILE A C 1
ATOM 1269 O O . ILE A 1 164 ? -6.995 -3.247 -8.294 1.00 95.50 164 ILE A O 1
ATOM 1273 N N . ARG A 1 165 ? -6.651 -5.224 -9.328 1.00 93.38 165 ARG A N 1
ATOM 1274 C CA . ARG A 1 165 ? -7.424 -4.926 -10.545 1.00 93.38 165 ARG A CA 1
ATOM 1275 C C . ARG A 1 165 ? -8.919 -4.818 -10.262 1.00 93.38 165 ARG A C 1
ATOM 1277 O O . ARG A 1 165 ? -9.580 -3.972 -10.846 1.00 93.38 165 ARG A O 1
ATOM 1284 N N . GLN A 1 166 ? -9.422 -5.661 -9.364 1.00 93.69 166 GLN A N 1
ATOM 1285 C CA . GLN A 1 166 ? -10.810 -5.659 -8.894 1.00 93.69 166 GLN A CA 1
ATOM 1286 C C . GLN A 1 166 ? -11.078 -4.602 -7.813 1.00 93.69 166 GLN A C 1
ATOM 1288 O O . GLN A 1 166 ? -12.205 -4.493 -7.341 1.00 93.69 166 GLN A O 1
ATOM 1293 N N . GLN A 1 167 ? -10.056 -3.835 -7.412 1.00 94.19 167 GLN A N 1
ATOM 1294 C CA . GLN A 1 167 ? -10.164 -2.760 -6.421 1.00 94.19 167 GLN A CA 1
ATOM 1295 C C . GLN A 1 167 ? -10.679 -3.259 -5.060 1.00 94.19 167 GLN A C 1
ATOM 1297 O O . GLN A 1 167 ? -11.413 -2.569 -4.355 1.00 94.19 167 GLN A O 1
ATOM 1302 N N . HIS A 1 168 ? -10.299 -4.483 -4.691 1.00 95.31 168 HIS A N 1
ATOM 1303 C CA . HIS A 1 168 ? -10.677 -5.094 -3.427 1.00 95.31 168 HIS A CA 1
ATOM 1304 C C . HIS A 1 168 ? -9.708 -4.712 -2.312 1.00 95.31 168 HIS A C 1
ATOM 1306 O O . HIS A 1 168 ? -8.493 -4.687 -2.486 1.00 95.31 168 HIS A O 1
ATOM 1312 N N . ASN A 1 169 ? -10.236 -4.458 -1.123 1.00 96.19 169 ASN A N 1
ATOM 1313 C CA . ASN A 1 169 ? -9.429 -4.178 0.054 1.00 96.19 169 ASN A CA 1
ATOM 1314 C C . AS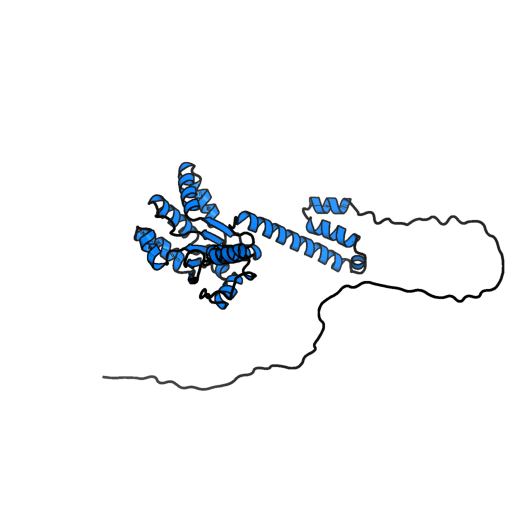N A 1 169 ? -8.906 -5.473 0.692 1.00 96.19 169 ASN A C 1
ATOM 1316 O O . ASN A 1 169 ? -9.432 -6.570 0.489 1.00 96.19 169 ASN A O 1
ATOM 1320 N N . LEU A 1 170 ? -7.859 -5.343 1.500 1.00 95.81 170 LEU A N 1
ATOM 1321 C CA . LEU A 1 170 ? -7.278 -6.439 2.267 1.00 95.81 170 LEU A CA 1
ATOM 1322 C C . LEU A 1 170 ? -7.270 -6.082 3.746 1.00 95.81 170 LEU A C 1
ATOM 1324 O O . LEU A 1 170 ? -6.572 -5.160 4.157 1.00 95.81 170 LEU A O 1
ATOM 1328 N N . LEU A 1 171 ? -8.007 -6.834 4.557 1.00 95.69 171 LEU A N 1
ATOM 1329 C CA . LEU A 1 171 ? -8.100 -6.613 5.997 1.00 95.69 171 LEU A CA 1
ATOM 1330 C C . LEU A 1 171 ? -7.314 -7.704 6.721 1.00 95.69 171 LEU A C 1
ATOM 1332 O O . LEU A 1 171 ? -7.735 -8.860 6.767 1.00 95.69 171 LEU A O 1
ATOM 1336 N N . LEU A 1 172 ? -6.160 -7.339 7.277 1.00 94.38 172 LEU A N 1
ATOM 1337 C CA . LEU A 1 172 ? -5.288 -8.239 8.027 1.00 94.38 172 LEU A CA 1
ATOM 1338 C C . LEU A 1 172 ? -5.492 -8.019 9.531 1.00 94.38 172 LEU A C 1
ATOM 1340 O O . LEU A 1 172 ? -5.039 -7.015 10.085 1.00 94.38 172 LEU A O 1
ATOM 1344 N N . THR A 1 173 ? -6.126 -8.974 10.209 1.00 93.38 173 THR A N 1
ATOM 1345 C CA . THR A 1 173 ? -6.371 -8.930 11.662 1.00 93.38 173 THR A CA 1
ATOM 1346 C C . THR A 1 173 ? -5.625 -10.038 12.401 1.00 93.38 173 THR A C 1
ATOM 1348 O O . THR A 1 173 ? -5.169 -11.004 11.795 1.00 93.38 173 THR A O 1
ATOM 1351 N N . GLY A 1 174 ? -5.413 -9.885 13.712 1.00 90.69 174 GLY A N 1
ATOM 1352 C CA . GLY A 1 174 ? -4.739 -10.897 14.541 1.00 90.69 174 GLY A CA 1
ATOM 1353 C C . GLY A 1 174 ? -3.865 -10.314 15.656 1.00 90.69 174 GLY A C 1
ATOM 1354 O O . GLY A 1 174 ? -3.675 -9.099 15.721 1.00 90.69 174 GLY A O 1
ATOM 1355 N N . PRO A 1 175 ? -3.250 -11.147 16.511 1.00 86.94 175 PRO A N 1
ATOM 1356 C CA . PRO A 1 175 ? -2.479 -10.688 17.665 1.00 86.94 175 PRO A CA 1
ATOM 1357 C C . PRO A 1 175 ? -1.156 -10.010 17.275 1.00 86.94 175 PRO A C 1
ATOM 1359 O O . PRO A 1 175 ? -0.684 -10.068 16.127 1.00 86.94 175 PRO A O 1
ATOM 1362 N N . THR A 1 176 ? -0.540 -9.313 18.230 1.00 85.12 176 THR A N 1
ATOM 1363 C CA . THR A 1 176 ? 0.777 -8.688 18.057 1.00 85.12 176 THR A CA 1
ATOM 1364 C C . THR A 1 176 ? 1.831 -9.725 17.668 1.00 85.12 176 THR A C 1
ATOM 1366 O O . THR A 1 176 ? 1.861 -10.848 18.156 1.00 85.12 176 THR A O 1
ATOM 1369 N N . GLY A 1 177 ? 2.705 -9.363 16.727 1.00 79.06 177 GLY A N 1
ATOM 1370 C CA . GLY A 1 177 ? 3.790 -10.252 16.302 1.00 79.06 177 GLY A CA 1
ATOM 1371 C C . GLY A 1 177 ? 3.393 -11.419 15.386 1.00 79.06 177 GLY A C 1
ATOM 1372 O O . GLY A 1 177 ? 4.292 -12.128 14.946 1.00 79.06 177 GLY A O 1
ATOM 1373 N N . ALA A 1 178 ? 2.117 -11.574 15.006 1.00 83.94 178 ALA A N 1
ATOM 1374 C CA . ALA A 1 178 ? 1.673 -12.612 14.057 1.00 83.94 178 ALA A CA 1
ATOM 1375 C C . ALA A 1 178 ? 2.218 -12.436 12.618 1.00 83.94 178 ALA A C 1
ATOM 1377 O O . ALA A 1 178 ? 2.180 -13.357 11.804 1.00 83.94 178 ALA A O 1
ATOM 1378 N N . GLY A 1 179 ? 2.744 -11.247 12.293 1.00 86.31 179 GLY A N 1
ATOM 1379 C CA . GLY A 1 179 ? 3.329 -10.941 10.982 1.00 86.31 179 GLY A CA 1
ATOM 1380 C C . GLY A 1 179 ? 2.442 -10.125 10.036 1.00 86.31 179 GLY A C 1
ATOM 1381 O O . GLY A 1 179 ? 2.815 -9.974 8.882 1.00 86.31 179 GLY A O 1
ATOM 1382 N N . LYS A 1 180 ? 1.329 -9.545 10.506 1.00 91.12 180 LYS A N 1
ATOM 1383 C CA . LYS A 1 180 ? 0.396 -8.732 9.691 1.00 91.12 180 LYS A CA 1
ATOM 1384 C C . LYS A 1 180 ? 1.093 -7.639 8.875 1.00 91.12 180 LYS A C 1
ATOM 1386 O O . LYS A 1 180 ? 0.977 -7.603 7.658 1.00 91.12 180 LYS A O 1
ATOM 1391 N N . THR A 1 181 ? 1.892 -6.800 9.539 1.00 92.19 181 THR A N 1
ATOM 1392 C CA . THR A 1 181 ? 2.671 -5.736 8.887 1.00 92.19 181 THR A CA 1
ATOM 1393 C C . THR A 1 181 ? 3.669 -6.287 7.871 1.00 92.19 181 THR A C 1
ATOM 1395 O O . THR A 1 181 ? 3.899 -5.675 6.833 1.00 92.19 181 THR A O 1
ATOM 1398 N N . TRP A 1 182 ? 4.280 -7.439 8.163 1.00 92.38 182 TRP A N 1
ATOM 1399 C CA . TRP A 1 182 ? 5.228 -8.070 7.248 1.00 92.38 182 TRP A CA 1
ATOM 1400 C C . TRP A 1 182 ? 4.511 -8.587 5.999 1.00 92.38 182 TRP A C 1
ATOM 1402 O O . TRP A 1 182 ? 4.970 -8.311 4.897 1.00 92.38 182 TRP A O 1
ATOM 1412 N N . LEU A 1 183 ? 3.353 -9.239 6.161 1.00 91.81 183 LEU A N 1
ATOM 1413 C CA . LEU A 1 183 ? 2.534 -9.721 5.048 1.00 91.81 183 LEU A CA 1
ATOM 1414 C C . LEU A 1 183 ? 2.014 -8.558 4.193 1.00 91.81 183 LEU A C 1
ATOM 1416 O O . LEU A 1 183 ? 2.108 -8.617 2.972 1.00 91.81 183 LEU A O 1
ATOM 1420 N N . ALA A 1 184 ? 1.560 -7.467 4.817 1.00 94.62 184 ALA A N 1
ATOM 1421 C CA . ALA A 1 184 ? 1.173 -6.249 4.106 1.00 94.62 184 ALA A CA 1
ATOM 1422 C C . ALA A 1 184 ? 2.336 -5.662 3.286 1.00 94.62 184 ALA A C 1
ATOM 1424 O O . ALA A 1 184 ? 2.153 -5.287 2.130 1.00 94.62 184 ALA A O 1
ATOM 1425 N N . CYS A 1 185 ? 3.550 -5.625 3.852 1.00 94.88 185 CYS A N 1
ATOM 1426 C CA . CYS A 1 185 ? 4.745 -5.189 3.123 1.00 94.88 185 CYS A CA 1
ATOM 1427 C C . CYS A 1 185 ? 5.108 -6.155 1.985 1.00 94.88 185 CYS A C 1
ATOM 1429 O O . CYS A 1 185 ? 5.482 -5.696 0.911 1.00 94.88 185 CYS A O 1
ATOM 1431 N N . ALA A 1 186 ? 4.983 -7.468 2.192 1.00 94.25 186 ALA A N 1
ATOM 1432 C CA . ALA A 1 186 ? 5.261 -8.474 1.169 1.00 94.25 186 ALA A CA 1
ATOM 1433 C C . ALA A 1 186 ? 4.293 -8.357 -0.020 1.00 94.25 186 ALA A C 1
ATOM 1435 O O . ALA A 1 186 ? 4.729 -8.337 -1.169 1.00 94.25 186 ALA A O 1
ATOM 1436 N N . LEU A 1 187 ? 2.996 -8.185 0.251 1.00 95.00 187 LEU A N 1
ATOM 1437 C CA . LEU A 1 187 ? 1.977 -7.927 -0.771 1.00 95.00 187 LEU A CA 1
ATOM 1438 C C . LEU A 1 187 ? 2.210 -6.590 -1.486 1.00 95.00 187 LEU A C 1
ATOM 1440 O O . LEU A 1 187 ? 2.118 -6.526 -2.707 1.00 95.00 187 LEU A O 1
ATOM 1444 N N . GLY A 1 188 ? 2.588 -5.540 -0.754 1.00 95.25 188 GLY A N 1
ATOM 1445 C CA . GLY A 1 188 ? 2.965 -4.251 -1.339 1.00 95.25 188 GLY A CA 1
ATOM 1446 C C . GLY A 1 188 ? 4.202 -4.331 -2.244 1.00 95.25 188 GLY A C 1
ATOM 1447 O O . GLY A 1 188 ? 4.243 -3.737 -3.321 1.00 95.25 188 GLY A O 1
ATOM 1448 N N . ASN A 1 189 ? 5.208 -5.115 -1.854 1.00 94.62 189 ASN A N 1
ATOM 1449 C CA . ASN A 1 189 ? 6.370 -5.396 -2.696 1.00 94.62 189 ASN A CA 1
ATOM 1450 C C . ASN A 1 189 ? 5.986 -6.178 -3.954 1.00 94.62 189 ASN A C 1
ATOM 1452 O O . ASN A 1 189 ? 6.467 -5.856 -5.041 1.00 94.62 189 ASN A O 1
ATOM 1456 N N . GLN A 1 190 ? 5.104 -7.168 -3.824 1.00 94.75 190 GLN A N 1
ATOM 1457 C CA . GLN A 1 190 ? 4.583 -7.915 -4.964 1.00 94.75 190 GLN A CA 1
ATOM 1458 C C . GLN A 1 190 ? 3.801 -7.006 -5.924 1.00 94.75 190 GLN A C 1
ATOM 1460 O O . GLN A 1 190 ? 4.017 -7.066 -7.133 1.00 94.75 190 GLN A O 1
ATOM 1465 N N . ALA A 1 191 ? 2.983 -6.089 -5.403 1.00 95.44 191 ALA A N 1
ATOM 1466 C CA . ALA A 1 191 ? 2.299 -5.079 -6.206 1.00 95.44 191 ALA A CA 1
ATOM 1467 C C . ALA A 1 191 ? 3.297 -4.185 -6.969 1.00 95.44 191 ALA A C 1
ATOM 1469 O O . ALA A 1 191 ? 3.131 -3.944 -8.165 1.00 95.44 191 ALA A O 1
ATOM 1470 N N . CYS A 1 192 ? 4.391 -3.766 -6.320 1.00 94.94 192 CYS A N 1
ATOM 1471 C CA . CYS A 1 192 ? 5.456 -3.009 -6.984 1.00 94.94 192 CYS A CA 1
ATOM 1472 C C . CYS A 1 192 ? 6.133 -3.813 -8.106 1.00 94.94 192 CYS A C 1
ATOM 1474 O O . CYS A 1 192 ? 6.421 -3.244 -9.160 1.00 94.94 192 CYS A O 1
ATOM 1476 N N . ARG A 1 193 ? 6.364 -5.122 -7.910 1.00 92.62 193 ARG A N 1
ATOM 1477 C CA . ARG A 1 193 ? 6.902 -6.037 -8.940 1.00 92.62 193 ARG A CA 1
ATOM 1478 C C . ARG A 1 193 ? 5.993 -6.142 -10.161 1.00 92.62 193 ARG A C 1
ATOM 1480 O O . ARG A 1 193 ? 6.491 -6.231 -11.274 1.00 92.62 193 ARG A O 1
ATOM 1487 N N . GLN A 1 194 ? 4.684 -6.054 -9.956 1.00 93.12 194 GLN A N 1
ATOM 1488 C CA . GLN A 1 194 ? 3.684 -6.027 -11.026 1.00 93.12 194 GLN A CA 1
ATOM 1489 C C . GLN A 1 194 ? 3.493 -4.632 -11.649 1.00 93.12 194 GLN A C 1
ATOM 1491 O O . GLN A 1 194 ? 2.675 -4.459 -12.548 1.00 93.12 194 GLN A O 1
ATOM 1496 N N . GLY A 1 195 ? 4.247 -3.624 -11.197 1.00 93.69 195 GLY A N 1
ATOM 1497 C CA . GLY A 1 195 ? 4.227 -2.274 -11.757 1.00 93.69 195 GLY A CA 1
ATOM 1498 C C . GLY A 1 195 ? 3.204 -1.320 -11.135 1.00 93.69 195 GLY A C 1
ATOM 1499 O O . GLY A 1 195 ? 3.089 -0.191 -11.631 1.00 93.69 195 GLY A O 1
ATOM 1500 N N . TYR A 1 196 ? 2.516 -1.724 -10.063 1.00 95.94 196 TYR A N 1
ATOM 1501 C CA . TYR A 1 196 ? 1.579 -0.881 -9.317 1.00 95.94 196 TYR A CA 1
ATOM 1502 C C . TYR A 1 196 ? 2.303 0.025 -8.314 1.00 95.94 196 TYR A C 1
ATOM 1504 O O . TYR A 1 196 ? 3.276 -0.357 -7.659 1.00 95.94 196 TYR A O 1
ATOM 1512 N N . SER A 1 197 ? 1.806 1.248 -8.164 1.00 96.38 197 SER A N 1
ATOM 1513 C CA . SER A 1 197 ? 2.242 2.175 -7.129 1.00 96.38 197 SER A CA 1
ATOM 1514 C C . SER A 1 197 ? 1.710 1.752 -5.766 1.00 96.38 197 SER A C 1
ATOM 1516 O O . SER A 1 197 ? 0.515 1.581 -5.557 1.00 96.38 197 SER A O 1
ATOM 1518 N N . THR A 1 198 ? 2.621 1.576 -4.818 1.00 96.75 198 THR A N 1
ATOM 1519 C CA . THR A 1 198 ? 2.282 1.255 -3.431 1.00 96.75 198 THR A CA 1
ATOM 1520 C C . THR A 1 198 ? 2.736 2.394 -2.534 1.00 96.75 198 THR A C 1
ATOM 1522 O O . THR A 1 198 ? 3.715 3.065 -2.863 1.00 96.75 198 THR A O 1
ATOM 1525 N N . LEU A 1 199 ? 2.060 2.612 -1.409 1.00 97.31 199 LEU A N 1
ATOM 1526 C CA . LEU A 1 199 ? 2.491 3.521 -0.350 1.00 97.31 199 LEU A CA 1
ATOM 1527 C C . LEU A 1 199 ? 2.169 2.916 1.013 1.00 97.31 199 LEU A C 1
ATOM 1529 O O . LEU A 1 199 ? 1.030 2.547 1.268 1.00 97.31 199 LEU A O 1
ATOM 1533 N N . TYR A 1 200 ? 3.164 2.840 1.892 1.00 97.56 200 TYR A N 1
ATOM 1534 C CA . TYR A 1 200 ? 2.992 2.430 3.281 1.00 97.56 200 TYR A CA 1
ATOM 1535 C C . TYR A 1 200 ? 2.966 3.639 4.208 1.00 97.56 200 TYR A C 1
ATOM 1537 O O . TYR A 1 200 ? 3.885 4.463 4.209 1.00 97.56 200 TYR A O 1
ATOM 1545 N N . LEU A 1 201 ? 1.930 3.699 5.039 1.00 96.25 201 LEU A N 1
ATOM 1546 C CA . LEU A 1 201 ? 1.764 4.678 6.100 1.00 96.25 201 LEU A CA 1
ATOM 1547 C C . LEU A 1 201 ? 1.281 3.978 7.370 1.00 96.25 201 LEU A C 1
ATOM 1549 O O . LEU A 1 201 ? 0.520 3.017 7.333 1.00 96.25 201 LEU A O 1
ATOM 1553 N N . ARG A 1 202 ? 1.720 4.483 8.523 1.00 95.25 202 ARG A N 1
ATOM 1554 C CA . ARG A 1 202 ? 1.096 4.113 9.797 1.00 95.25 202 ARG A CA 1
ATOM 1555 C C . ARG A 1 202 ? -0.103 5.015 10.021 1.00 95.25 202 ARG A C 1
ATOM 1557 O O . ARG A 1 202 ? 0.058 6.228 9.917 1.00 95.25 202 ARG A O 1
ATOM 1564 N N . THR A 1 203 ? -1.242 4.442 10.389 1.00 94.81 203 THR A N 1
ATOM 1565 C CA . THR A 1 203 ? -2.504 5.170 10.582 1.00 94.81 203 THR A CA 1
ATOM 1566 C C . THR A 1 203 ? -2.339 6.377 11.517 1.00 94.81 203 THR A C 1
ATOM 1568 O O . THR A 1 203 ? -2.663 7.479 11.087 1.00 94.81 203 THR A O 1
ATOM 1571 N N . PRO A 1 204 ? -1.695 6.271 12.702 1.00 92.75 204 PRO A N 1
ATOM 1572 C CA . PRO A 1 204 ? -1.494 7.442 13.565 1.00 92.75 204 PRO A CA 1
ATOM 1573 C C . PRO A 1 204 ? -0.650 8.555 12.924 1.00 92.75 204 PRO A C 1
ATOM 1575 O O . PRO A 1 204 ? -0.873 9.732 13.176 1.00 92.75 204 PRO A O 1
ATOM 1578 N N . ARG A 1 205 ? 0.324 8.197 12.073 1.00 93.50 205 ARG A N 1
ATOM 1579 C CA . ARG A 1 205 ? 1.142 9.187 11.353 1.00 93.50 205 ARG A CA 1
ATOM 1580 C C . ARG A 1 205 ? 0.374 9.846 10.216 1.00 93.50 205 ARG A C 1
ATOM 1582 O O . ARG A 1 205 ? 0.623 11.011 9.949 1.00 93.50 205 ARG A O 1
ATOM 1589 N N . LEU A 1 206 ? -0.504 9.102 9.546 1.00 94.88 206 LEU A N 1
ATOM 1590 C CA . LEU A 1 206 ? -1.379 9.653 8.517 1.00 94.88 206 LEU A CA 1
ATOM 1591 C C . LEU A 1 206 ? -2.321 10.695 9.128 1.00 94.88 206 LEU A C 1
ATOM 1593 O O . LEU A 1 206 ? -2.389 11.801 8.615 1.00 94.88 206 LEU A O 1
ATOM 1597 N N . LEU A 1 207 ? -2.985 10.374 10.240 1.00 94.12 207 LEU A N 1
ATOM 1598 C CA . LEU A 1 207 ? -3.914 11.301 10.896 1.00 94.12 207 LEU A CA 1
ATOM 1599 C C . LEU A 1 207 ? -3.216 12.595 11.331 1.00 94.12 207 LEU A C 1
ATOM 1601 O O . LEU A 1 207 ? -3.709 13.683 11.061 1.00 94.12 207 LEU A O 1
ATOM 1605 N N . GLU A 1 208 ? -2.015 12.491 11.904 1.00 93.75 208 GLU A N 1
ATOM 1606 C CA . GLU A 1 208 ? -1.217 13.673 12.248 1.00 93.75 208 GLU A CA 1
ATOM 1607 C C . GLU A 1 208 ? -0.817 14.492 11.007 1.00 93.75 208 GLU A C 1
ATOM 1609 O O . GLU A 1 208 ? -0.834 15.721 11.035 1.00 93.75 208 GLU A O 1
ATOM 1614 N N . GLN A 1 209 ? -0.490 13.830 9.892 1.00 94.31 209 GLN A N 1
ATOM 1615 C CA . GLN A 1 209 ? -0.211 14.516 8.628 1.00 94.31 209 GLN A CA 1
ATOM 1616 C C . GLN A 1 209 ? -1.436 15.256 8.090 1.00 94.31 209 GLN A C 1
ATOM 1618 O O . GLN A 1 209 ? -1.280 16.373 7.609 1.00 94.31 209 GLN A O 1
ATOM 1623 N N . LEU A 1 210 ? -2.632 14.669 8.181 1.00 94.88 210 LEU A N 1
ATOM 1624 C CA . LEU A 1 210 ? -3.880 15.309 7.751 1.00 94.88 210 LEU A CA 1
ATOM 1625 C C . LEU A 1 210 ? -4.216 16.515 8.636 1.00 94.88 210 LEU A C 1
ATOM 1627 O O . LEU A 1 210 ? -4.501 17.590 8.115 1.00 94.88 210 LEU A O 1
ATOM 1631 N N . ARG A 1 211 ? -4.033 16.388 9.956 1.00 94.19 211 ARG A N 1
ATOM 1632 C CA . ARG A 1 211 ? -4.191 17.491 10.914 1.00 94.19 211 ARG A CA 1
ATOM 1633 C C . ARG A 1 211 ? -3.278 18.680 10.593 1.00 94.19 211 ARG A C 1
ATOM 1635 O O . ARG A 1 211 ? -3.725 19.823 10.608 1.00 94.19 211 ARG A O 1
ATOM 1642 N N . ILE A 1 212 ? -2.003 18.428 10.284 1.00 94.44 212 ILE A N 1
ATOM 1643 C CA . ILE A 1 212 ? -1.062 19.478 9.853 1.00 94.44 212 ILE A CA 1
ATOM 1644 C C . ILE A 1 212 ? -1.484 20.057 8.495 1.00 94.44 212 ILE A C 1
ATOM 1646 O O . ILE A 1 212 ? -1.424 21.272 8.308 1.00 94.44 212 ILE A O 1
ATOM 1650 N N . ALA A 1 213 ? -1.952 19.205 7.578 1.00 94.75 213 ALA A N 1
ATOM 1651 C CA . ALA A 1 213 ? -2.348 19.598 6.231 1.00 94.75 213 ALA A CA 1
ATOM 1652 C C . ALA A 1 213 ? -3.573 20.537 6.197 1.00 94.75 213 ALA A C 1
ATOM 1654 O O . ALA A 1 213 ? -3.748 21.315 5.257 1.00 94.75 213 ALA A O 1
ATOM 1655 N N . HIS A 1 214 ? -4.425 20.483 7.224 1.00 93.19 214 HIS A N 1
ATOM 1656 C CA . HIS A 1 214 ? -5.488 21.470 7.434 1.00 93.19 214 HIS A CA 1
ATOM 1657 C C . HIS A 1 214 ? -4.931 22.848 7.796 1.00 93.19 214 HIS A C 1
ATOM 1659 O O . HIS A 1 214 ? -5.414 23.859 7.294 1.00 93.19 214 HIS A O 1
ATOM 1665 N N . GLY A 1 215 ? -3.887 22.898 8.627 1.00 93.25 215 GLY A N 1
ATOM 1666 C CA . GLY A 1 215 ? -3.261 24.150 9.058 1.00 93.25 215 GLY A CA 1
ATOM 1667 C C . GLY A 1 215 ? -2.447 24.854 7.968 1.00 93.25 215 GLY A C 1
ATOM 1668 O O . GLY A 1 215 ? -2.367 26.080 7.966 1.00 93.25 215 GLY A O 1
ATOM 1669 N N . ASP A 1 216 ? -1.852 24.103 7.037 1.00 93.75 216 ASP A N 1
ATOM 1670 C CA . ASP A 1 216 ? -1.038 24.648 5.938 1.00 93.75 216 ASP A CA 1
ATOM 1671 C C . ASP A 1 216 ? -1.790 24.766 4.593 1.00 93.75 216 ASP A C 1
ATO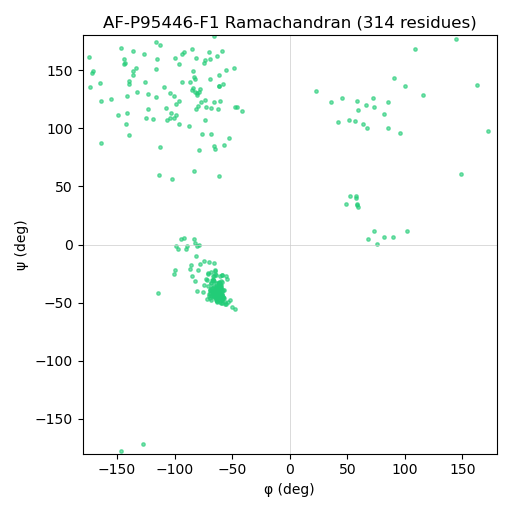M 1673 O O . ASP A 1 216 ? -1.225 25.235 3.601 1.00 93.75 216 ASP A O 1
ATOM 1677 N N . GLY A 1 217 ? -3.060 24.345 4.545 1.00 93.50 217 GLY A N 1
ATOM 1678 C CA . GLY A 1 217 ? -3.899 24.359 3.344 1.00 93.50 217 GLY A CA 1
ATOM 1679 C C . GLY A 1 217 ? -3.536 23.297 2.295 1.00 93.50 217 GLY A C 1
ATOM 1680 O O . GLY A 1 217 ? -4.016 23.355 1.160 1.00 93.50 217 GLY A O 1
ATOM 1681 N N . SER A 1 218 ? -2.689 22.320 2.628 1.00 95.06 218 SER A N 1
ATOM 1682 C CA . SER A 1 218 ? -2.274 21.242 1.723 1.00 95.06 218 SER A CA 1
ATOM 1683 C C . SER A 1 218 ? -3.176 20.002 1.766 1.00 95.06 218 SER A C 1
ATOM 1685 O O . SER A 1 218 ? -2.948 19.068 0.990 1.00 95.06 218 SER A O 1
ATOM 1687 N N . PHE A 1 219 ? -4.218 19.993 2.605 1.00 95.00 219 PHE A N 1
ATOM 1688 C CA . PHE A 1 219 ? -5.130 18.860 2.812 1.00 95.00 219 PHE A CA 1
ATOM 1689 C C . PHE A 1 219 ? -5.633 18.234 1.504 1.00 95.00 219 PHE A C 1
ATOM 1691 O O . PHE A 1 219 ? -5.360 17.063 1.233 1.00 95.00 219 PHE A O 1
ATOM 1698 N N . GLY A 1 220 ? -6.244 19.028 0.619 1.00 95.00 220 GLY A N 1
ATOM 1699 C CA . GLY A 1 220 ? -6.758 18.525 -0.661 1.00 95.00 220 GLY A CA 1
ATOM 1700 C C . GLY A 1 220 ? -5.670 17.945 -1.576 1.00 95.00 220 GLY A C 1
ATOM 1701 O O . GLY A 1 220 ? -5.896 16.965 -2.284 1.00 95.00 220 GLY A O 1
ATOM 1702 N N . ARG A 1 221 ? -4.443 18.486 -1.531 1.00 95.31 221 ARG A N 1
ATOM 1703 C CA . ARG A 1 221 ? -3.306 17.923 -2.280 1.00 95.31 221 ARG A CA 1
ATOM 1704 C C . ARG A 1 221 ? -2.893 16.568 -1.707 1.00 95.31 221 ARG A C 1
ATOM 1706 O O . ARG A 1 221 ? -2.559 15.670 -2.480 1.00 95.31 221 ARG A O 1
ATOM 1713 N N . THR A 1 222 ? -2.900 16.423 -0.385 1.00 95.19 222 THR A N 1
ATOM 1714 C CA . THR A 1 222 ? -2.582 15.165 0.300 1.00 95.19 222 THR A CA 1
ATOM 1715 C C . THR A 1 222 ? -3.623 14.092 -0.016 1.00 95.19 222 THR A C 1
ATOM 1717 O O . THR A 1 222 ? -3.231 12.995 -0.413 1.00 95.19 222 THR A O 1
ATOM 1720 N N . LEU A 1 223 ? -4.920 14.418 0.031 1.00 95.44 223 LEU A N 1
ATOM 1721 C CA . LEU A 1 223 ? -5.996 13.506 -0.382 1.00 95.44 223 LEU A CA 1
ATOM 1722 C C . LEU A 1 223 ? -5.808 13.020 -1.823 1.00 95.44 223 LEU A C 1
ATOM 1724 O O . LEU A 1 223 ? -5.695 11.820 -2.065 1.00 95.44 223 LEU A O 1
ATOM 1728 N N . GLN A 1 224 ? -5.599 13.938 -2.772 1.00 95.38 224 GLN A N 1
ATOM 1729 C CA . GLN A 1 224 ? -5.347 13.574 -4.171 1.00 95.38 224 GLN A CA 1
ATOM 1730 C C . GLN A 1 224 ? -4.099 12.702 -4.357 1.00 95.38 224 GLN A C 1
ATOM 1732 O O . GLN A 1 224 ? -4.053 11.861 -5.258 1.00 95.38 224 GLN A O 1
ATOM 1737 N N . GLN A 1 225 ? -3.050 12.914 -3.556 1.00 94.94 225 GLN A N 1
ATOM 1738 C CA . GLN A 1 225 ? -1.864 12.059 -3.593 1.00 94.94 225 GLN A CA 1
ATOM 1739 C C . GLN A 1 225 ? -2.186 10.648 -3.109 1.00 94.94 225 GLN A C 1
ATOM 1741 O O . GLN A 1 225 ? -1.767 9.695 -3.762 1.00 94.94 225 GLN A O 1
ATOM 1746 N N . LEU A 1 226 ? -2.935 10.515 -2.013 1.00 96.06 226 LEU A N 1
ATOM 1747 C CA . LEU A 1 226 ? -3.357 9.224 -1.474 1.00 96.06 226 LEU A CA 1
ATOM 1748 C C . LEU A 1 226 ? -4.303 8.504 -2.437 1.00 96.06 226 LEU A C 1
ATOM 1750 O O . LEU A 1 226 ? -4.085 7.327 -2.707 1.00 96.06 226 LEU A O 1
ATOM 1754 N N . ALA A 1 227 ? -5.276 9.197 -3.029 1.00 95.56 227 ALA A N 1
ATOM 1755 C CA . ALA A 1 227 ? -6.219 8.644 -4.002 1.00 95.56 227 ALA A CA 1
ATOM 1756 C C . ALA A 1 227 ? -5.523 8.084 -5.260 1.00 95.56 227 ALA A C 1
ATOM 1758 O O . ALA A 1 227 ? -5.931 7.062 -5.805 1.00 95.56 227 ALA A O 1
ATOM 1759 N N . LYS A 1 228 ? -4.414 8.696 -5.702 1.00 95.19 228 LYS A N 1
ATOM 1760 C CA . LYS A 1 228 ? -3.658 8.265 -6.896 1.00 95.19 228 LYS A CA 1
ATOM 1761 C C . LYS A 1 228 ? -2.817 7.002 -6.707 1.00 95.19 228 LYS A C 1
ATOM 1763 O O . LYS A 1 228 ? -2.327 6.468 -7.700 1.00 95.19 228 LYS A O 1
ATOM 1768 N N . VAL A 1 229 ? -2.589 6.544 -5.477 1.00 96.38 229 VAL A N 1
ATOM 1769 C CA . VAL A 1 229 ? -1.784 5.340 -5.221 1.00 96.38 229 VAL A CA 1
ATOM 1770 C C . VAL A 1 229 ? -2.627 4.090 -5.480 1.00 96.38 229 VAL A C 1
ATOM 1772 O O . VAL A 1 229 ? -3.747 3.981 -4.982 1.00 96.38 229 VAL A O 1
ATOM 1775 N N . ASP A 1 230 ? -2.098 3.124 -6.237 1.00 96.50 230 ASP A N 1
ATOM 1776 C CA . ASP A 1 230 ? -2.805 1.871 -6.551 1.00 96.50 230 ASP A CA 1
ATOM 1777 C C . ASP A 1 230 ? -3.089 1.048 -5.289 1.00 96.50 230 ASP A C 1
ATOM 1779 O O . ASP A 1 230 ? -4.225 0.634 -5.063 1.00 96.50 230 ASP A O 1
ATOM 1783 N N . VAL A 1 231 ? -2.072 0.885 -4.440 1.00 97.12 231 VAL A N 1
ATOM 1784 C CA . VAL A 1 231 ? -2.146 0.133 -3.183 1.00 97.12 231 VAL A CA 1
ATOM 1785 C C . VAL A 1 231 ? -1.703 1.002 -2.008 1.00 97.12 231 VAL A C 1
ATOM 1787 O O . VAL A 1 231 ? -0.516 1.286 -1.835 1.00 97.12 231 VAL A O 1
ATOM 1790 N N . LEU A 1 232 ? -2.649 1.404 -1.164 1.00 97.50 232 LEU A N 1
ATOM 1791 C CA . LEU A 1 232 ? -2.354 2.107 0.085 1.00 97.50 232 LEU A CA 1
ATOM 1792 C C . LEU A 1 232 ? -2.322 1.103 1.236 1.00 97.50 232 LEU A C 1
ATOM 1794 O O . LEU A 1 232 ? -3.294 0.392 1.460 1.00 97.50 232 LEU A O 1
ATOM 1798 N N . VAL A 1 233 ? -1.216 1.042 1.968 1.00 97.62 233 VAL A N 1
ATOM 1799 C CA . VAL A 1 233 ? -1.076 0.208 3.163 1.00 97.62 233 VAL A CA 1
ATOM 1800 C C . VAL A 1 233 ? -1.189 1.098 4.392 1.00 97.62 233 VAL A C 1
ATOM 1802 O O . VAL A 1 233 ? -0.301 1.920 4.625 1.00 97.62 233 VAL A O 1
ATOM 1805 N 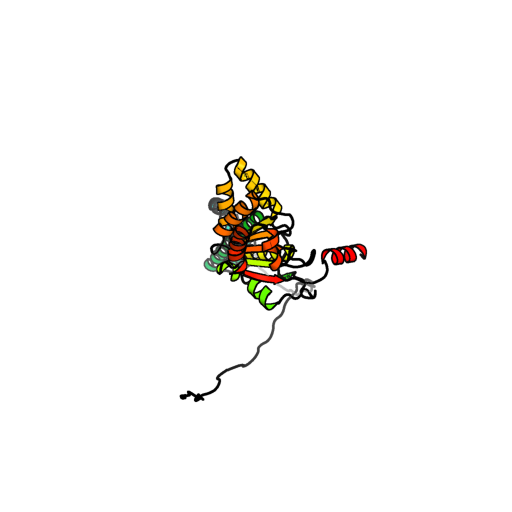N . LEU A 1 234 ? -2.250 0.915 5.177 1.00 96.62 234 LEU A N 1
ATOM 1806 C CA . LEU A 1 234 ? -2.433 1.552 6.478 1.00 96.62 234 LEU A CA 1
ATOM 1807 C C . LEU A 1 234 ? -2.152 0.535 7.582 1.00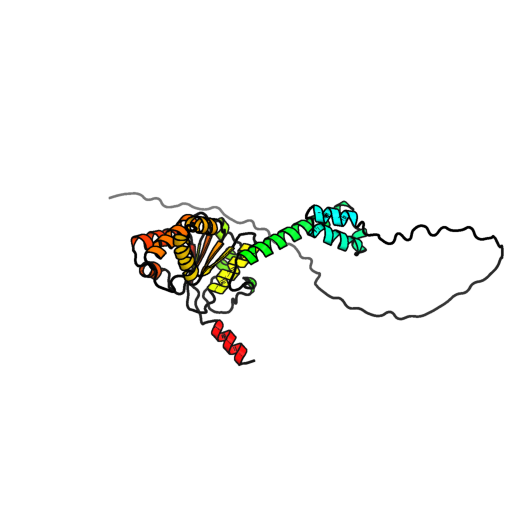 96.62 234 LEU A C 1
ATOM 1809 O O . LEU A 1 234 ? -2.893 -0.424 7.804 1.00 96.62 234 LEU A O 1
ATOM 1813 N N . ASP A 1 235 ? -1.028 0.740 8.254 1.00 95.12 235 ASP A N 1
ATOM 1814 C CA . ASP A 1 235 ? -0.558 -0.119 9.334 1.00 95.12 235 ASP A CA 1
ATOM 1815 C C . ASP A 1 235 ? -0.972 0.442 10.699 1.00 95.12 235 ASP A C 1
ATOM 1817 O O . ASP A 1 235 ? -1.168 1.652 10.849 1.00 95.12 235 ASP A O 1
ATOM 1821 N N . ASP A 1 236 ? -1.066 -0.430 11.702 1.00 92.31 236 ASP A N 1
ATOM 1822 C CA . ASP A 1 236 ? -1.465 -0.072 13.071 1.00 92.31 236 ASP A CA 1
ATOM 1823 C C . ASP A 1 236 ? -2.859 0.599 13.137 1.00 92.31 236 ASP A C 1
ATOM 1825 O O . ASP A 1 236 ? -3.070 1.576 13.860 1.00 92.31 236 ASP A O 1
ATOM 1829 N N . TRP A 1 237 ? -3.821 0.077 12.370 1.00 92.00 237 TRP A N 1
ATOM 1830 C CA . TRP A 1 237 ? -5.226 0.476 12.450 1.00 92.00 237 TRP A CA 1
ATOM 1831 C C . TRP A 1 237 ? -5.799 0.172 13.834 1.00 92.00 237 TRP A C 1
ATOM 1833 O O . TRP A 1 237 ? -5.587 -0.921 14.373 1.00 92.00 237 TRP A O 1
ATOM 1843 N N . ALA A 1 238 ? -6.562 1.115 14.380 1.00 87.88 238 ALA A N 1
ATOM 1844 C CA . ALA A 1 238 ? -7.172 1.020 15.702 1.00 87.88 238 ALA A CA 1
ATOM 1845 C C . ALA A 1 238 ? -6.197 0.824 16.876 1.00 87.88 238 ALA A C 1
ATOM 1847 O O . ALA A 1 238 ? -6.514 0.149 17.852 1.00 87.88 238 ALA A O 1
ATOM 1848 N N . LEU A 1 239 ? -4.999 1.418 16.795 1.00 84.31 239 LEU A N 1
ATOM 1849 C CA . LEU A 1 239 ? -4.029 1.392 17.897 1.00 84.31 239 LEU A CA 1
ATOM 1850 C C . LEU A 1 239 ? -4.290 2.464 18.973 1.00 84.31 239 LEU A C 1
ATOM 1852 O O . LEU A 1 239 ? -3.968 2.250 20.137 1.00 84.31 239 LEU A O 1
ATOM 1856 N N . ALA A 1 240 ? -4.842 3.614 18.583 1.00 85.81 240 ALA A N 1
ATOM 1857 C CA . ALA A 1 240 ? -5.138 4.750 19.456 1.00 85.81 240 ALA A CA 1
ATOM 1858 C C . ALA A 1 240 ? -6.561 5.258 19.172 1.00 85.81 240 ALA A C 1
ATOM 1860 O O . ALA A 1 240 ? -7.033 5.071 18.047 1.00 85.81 240 ALA A O 1
ATOM 1861 N N . PRO A 1 241 ? -7.259 5.858 20.151 1.00 86.56 241 PRO A N 1
ATOM 1862 C CA . PRO A 1 241 ? -8.586 6.428 19.927 1.00 86.56 241 PRO A CA 1
ATOM 1863 C C . PRO A 1 241 ? -8.534 7.548 18.881 1.00 86.56 241 PRO A C 1
ATOM 1865 O O . PRO A 1 241 ? -7.547 8.279 18.800 1.00 86.56 241 PRO A O 1
ATOM 1868 N N . LEU A 1 242 ? -9.593 7.669 18.078 1.00 89.44 242 LEU A N 1
ATOM 1869 C CA . LEU A 1 242 ? -9.721 8.747 17.099 1.00 89.44 242 LEU A CA 1
ATOM 1870 C C . LEU A 1 242 ? -10.279 10.010 17.749 1.00 89.44 242 LEU A C 1
ATOM 1872 O O . LEU A 1 242 ? -11.280 9.956 18.467 1.00 89.44 242 LEU A O 1
ATOM 1876 N N . GLU A 1 243 ? -9.665 11.144 17.431 1.00 89.81 243 GLU A N 1
ATOM 1877 C CA . GLU A 1 243 ? -10.244 12.473 17.636 1.00 89.81 243 GLU A CA 1
ATOM 1878 C C . GLU A 1 243 ? -11.348 12.736 16.602 1.00 89.81 243 GLU A C 1
ATOM 1880 O O . GLU A 1 243 ? -11.373 12.113 15.543 1.00 89.81 243 GLU A O 1
ATOM 1885 N N . GLU A 1 244 ? -12.257 13.667 16.881 1.00 87.56 244 GLU A N 1
ATOM 1886 C CA . GLU A 1 244 ? -13.412 13.945 16.016 1.00 87.56 244 GLU A CA 1
ATOM 1887 C C . GLU A 1 244 ? -13.011 14.364 14.59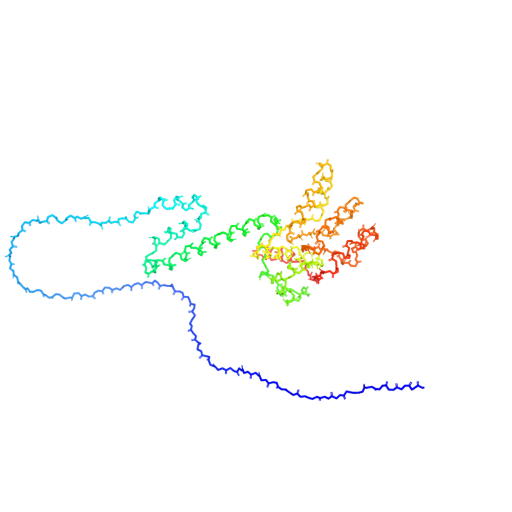4 1.00 87.56 244 GLU A C 1
ATOM 1889 O O . GLU A 1 244 ? -13.429 13.723 13.631 1.00 87.56 244 GLU A O 1
ATOM 1894 N N . GLY A 1 245 ? -12.110 15.344 14.453 1.00 90.56 245 GLY A N 1
ATOM 1895 C CA . GLY A 1 245 ? -11.604 15.762 13.137 1.00 90.56 245 GLY A CA 1
ATOM 1896 C C . GLY A 1 245 ? -10.910 14.624 12.380 1.00 90.56 245 GLY A C 1
ATOM 1897 O O . GLY A 1 245 ? -11.119 14.446 11.183 1.00 90.56 245 GLY A O 1
ATOM 1898 N N . ALA A 1 246 ? -10.179 13.768 13.099 1.00 92.19 246 ALA A N 1
ATOM 1899 C CA . ALA A 1 246 ? -9.496 12.620 12.513 1.00 92.19 246 ALA A CA 1
ATOM 1900 C C . ALA A 1 246 ? -10.465 11.564 11.944 1.00 92.19 246 ALA A C 1
ATOM 1902 O O . ALA A 1 246 ? -10.089 10.842 11.021 1.00 92.19 246 ALA A O 1
ATOM 1903 N N . ARG A 1 247 ? -11.701 11.457 12.460 1.00 93.38 247 ARG A N 1
ATOM 1904 C CA . ARG A 1 247 ? -12.729 10.547 11.913 1.00 93.38 247 ARG A CA 1
ATOM 1905 C C . ARG A 1 247 ? -13.226 11.024 10.552 1.00 93.38 247 ARG A C 1
ATOM 1907 O O . ARG A 1 247 ? -13.334 10.210 9.639 1.00 93.38 247 ARG A O 1
ATOM 1914 N N . HIS A 1 248 ? -13.484 12.325 10.415 1.00 93.75 248 HIS A N 1
ATOM 1915 C CA . HIS A 1 248 ? -13.883 12.929 9.142 1.00 93.75 248 HIS A CA 1
ATOM 1916 C C . HIS A 1 248 ? -12.769 12.815 8.102 1.00 93.75 248 HIS A C 1
ATOM 1918 O O . HIS A 1 248 ? -13.004 12.318 7.006 1.00 93.75 248 HIS A O 1
ATOM 1924 N N . ASP A 1 249 ? -11.539 13.162 8.481 1.00 94.75 249 ASP A N 1
ATOM 1925 C CA . ASP A 1 249 ? -10.370 13.042 7.606 1.00 94.75 249 ASP A CA 1
ATOM 1926 C C . ASP A 1 249 ? -10.162 11.608 7.107 1.00 94.75 249 ASP A C 1
ATOM 1928 O O . ASP A 1 249 ? -9.810 11.370 5.950 1.00 94.75 249 ASP A O 1
ATOM 1932 N N . LEU A 1 250 ? -10.387 10.631 7.987 1.00 94.44 250 LEU A N 1
ATOM 1933 C CA . LEU A 1 250 ? -10.298 9.224 7.638 1.00 94.44 250 LEU A CA 1
ATOM 1934 C C . LEU A 1 250 ? -11.395 8.813 6.653 1.00 94.44 250 LEU A C 1
ATOM 1936 O O . LEU A 1 250 ? -11.096 8.082 5.711 1.00 94.44 250 LEU A O 1
ATOM 1940 N N . LEU A 1 251 ? -12.632 9.280 6.847 1.00 95.25 251 LEU A N 1
ATOM 1941 C CA . LEU A 1 251 ? -13.726 9.028 5.911 1.00 95.25 251 LEU A CA 1
ATOM 1942 C C . LEU A 1 251 ? -13.390 9.561 4.515 1.00 95.25 251 LEU A C 1
ATOM 1944 O O . LEU A 1 251 ? -13.503 8.792 3.568 1.00 95.25 251 LEU A O 1
ATOM 1948 N N . GLU A 1 252 ? -12.901 10.796 4.392 1.00 95.62 252 GLU A N 1
ATOM 1949 C CA . GLU A 1 252 ? -12.508 11.389 3.100 1.00 95.62 252 GLU A CA 1
ATOM 1950 C C . GLU A 1 252 ? -11.452 10.535 2.376 1.00 95.62 252 GLU A C 1
ATOM 1952 O O . GLU A 1 252 ? -11.598 10.199 1.202 1.00 95.62 252 GLU A O 1
ATOM 1957 N N . VAL A 1 253 ? -10.408 10.091 3.092 1.00 95.94 253 VAL A N 1
ATOM 1958 C CA . VAL A 1 253 ? -9.363 9.222 2.516 1.00 95.94 253 VAL A CA 1
ATOM 1959 C C . VAL A 1 253 ? -9.928 7.885 2.035 1.00 95.94 253 VAL A C 1
ATOM 1961 O O . VAL A 1 253 ? -9.464 7.347 1.025 1.00 95.94 253 VAL A O 1
ATOM 1964 N N . ILE A 1 254 ? -10.865 7.301 2.783 1.00 95.44 254 ILE A N 1
ATOM 1965 C CA . ILE A 1 254 ? -11.469 6.015 2.432 1.00 95.44 254 ILE A CA 1
ATOM 1966 C C . ILE A 1 254 ? -12.470 6.170 1.284 1.00 95.44 254 ILE A C 1
ATOM 1968 O O . ILE A 1 254 ? -12.470 5.323 0.393 1.00 95.44 254 ILE A O 1
ATOM 1972 N N . ASP A 1 255 ? -13.278 7.229 1.272 1.00 94.88 255 ASP A N 1
ATOM 1973 C CA . ASP A 1 255 ? -14.288 7.500 0.245 1.00 94.88 255 ASP A CA 1
ATOM 1974 C C . ASP A 1 255 ? -13.643 7.739 -1.127 1.00 94.88 255 ASP A C 1
ATOM 1976 O O . ASP A 1 255 ? -13.982 7.043 -2.081 1.00 94.88 255 ASP A O 1
ATOM 1980 N N . ASP A 1 256 ? -12.596 8.572 -1.203 1.00 94.69 256 ASP A N 1
ATOM 1981 C CA . ASP A 1 256 ? -11.822 8.819 -2.436 1.00 94.69 256 ASP A CA 1
ATOM 1982 C C . ASP A 1 256 ? -11.257 7.529 -3.071 1.00 94.69 256 ASP A C 1
ATOM 1984 O O . ASP A 1 256 ? -10.978 7.447 -4.276 1.00 94.69 256 ASP A O 1
ATOM 1988 N N . ARG A 1 257 ? -11.032 6.504 -2.244 1.00 94.62 257 ARG A N 1
ATOM 1989 C CA . ARG A 1 257 ? -10.430 5.228 -2.648 1.00 94.62 257 ARG A CA 1
ATOM 1990 C C . ARG A 1 257 ? -11.455 4.122 -2.866 1.00 94.62 257 ARG A C 1
ATOM 1992 O O . ARG A 1 257 ? -11.148 3.158 -3.572 1.00 94.62 257 ARG A O 1
ATOM 1999 N N . ALA A 1 258 ? -12.639 4.232 -2.275 1.00 93.25 258 ALA A N 1
ATOM 2000 C CA . ALA A 1 258 ? -13.666 3.205 -2.328 1.00 93.25 258 ALA A CA 1
ATOM 2001 C C . ALA A 1 258 ? -14.093 2.948 -3.781 1.00 93.25 258 ALA A C 1
ATOM 2003 O O . ALA A 1 258 ? -14.455 3.860 -4.517 1.00 93.25 258 ALA A O 1
ATOM 2004 N N . GLY A 1 259 ? -13.990 1.693 -4.229 1.00 87.75 259 GLY A N 1
ATOM 2005 C CA . GLY A 1 259 ? -14.328 1.307 -5.604 1.00 87.75 259 GLY A CA 1
ATOM 2006 C C . GLY A 1 259 ? -13.396 1.864 -6.688 1.00 87.75 259 GLY A C 1
ATOM 2007 O O . GLY A 1 259 ? -13.651 1.647 -7.867 1.00 87.75 259 GLY A O 1
ATOM 2008 N N . SER A 1 260 ? -12.315 2.567 -6.329 1.00 92.31 260 SER A N 1
ATOM 2009 C CA . SER A 1 260 ? -11.358 3.121 -7.290 1.00 92.31 260 SER A CA 1
ATOM 2010 C C . SER A 1 260 ? -9.978 2.481 -7.162 1.00 92.31 260 SER A C 1
ATOM 2012 O O . SER A 1 260 ? -9.359 2.164 -8.182 1.00 92.31 260 SER A O 1
ATOM 2014 N N . ARG A 1 261 ? -9.490 2.255 -5.933 1.00 95.75 261 ARG A N 1
ATOM 2015 C CA . ARG A 1 261 ? -8.148 1.737 -5.619 1.00 95.75 261 ARG A CA 1
ATOM 2016 C C . ARG A 1 261 ? -8.181 0.817 -4.403 1.00 95.75 261 ARG A C 1
ATOM 2018 O O . ARG A 1 261 ? -9.069 0.897 -3.568 1.00 95.75 261 ARG A O 1
ATOM 2025 N N . SER A 1 262 ? -7.163 -0.029 -4.265 1.00 96.62 262 SER A N 1
ATOM 2026 C CA . SER A 1 262 ? -7.151 -1.050 -3.213 1.00 96.62 262 SER A CA 1
ATOM 2027 C C . SER A 1 262 ? -6.427 -0.579 -1.956 1.00 96.62 262 SER A C 1
ATOM 2029 O O . SER A 1 262 ? -5.371 0.057 -2.030 1.00 96.62 262 SER A O 1
ATOM 2031 N N . THR A 1 263 ? -6.953 -0.911 -0.782 1.00 97.06 263 THR A N 1
ATOM 2032 C CA . THR A 1 263 ? -6.356 -0.535 0.506 1.00 97.06 263 THR A CA 1
ATOM 2033 C C . THR A 1 263 ? -6.076 -1.774 1.353 1.00 97.06 263 THR A C 1
ATOM 2035 O O . THR A 1 263 ? -6.942 -2.626 1.535 1.00 97.06 263 THR A O 1
ATOM 2038 N N . ILE A 1 264 ? -4.853 -1.886 1.874 1.00 97.25 264 ILE A N 1
ATOM 2039 C CA . ILE A 1 264 ? -4.459 -2.916 2.838 1.00 97.25 264 ILE A CA 1
ATOM 2040 C C . ILE A 1 264 ? -4.494 -2.305 4.234 1.00 97.25 264 ILE A C 1
ATOM 2042 O O . ILE A 1 264 ? -3.757 -1.360 4.509 1.00 97.25 264 ILE A O 1
ATOM 2046 N N . LEU A 1 265 ? -5.295 -2.873 5.127 1.00 96.44 265 LEU A N 1
ATOM 2047 C CA . LEU A 1 265 ? -5.375 -2.485 6.530 1.00 96.44 265 LEU A CA 1
ATOM 2048 C C . LEU A 1 265 ? -4.754 -3.568 7.405 1.00 96.44 265 LEU A C 1
ATOM 2050 O O . LEU A 1 265 ? -5.033 -4.754 7.226 1.00 96.44 265 LEU A O 1
ATOM 2054 N N . THR A 1 266 ? -3.942 -3.172 8.384 1.00 95.69 266 THR A N 1
ATOM 2055 C CA . THR A 1 266 ? -3.489 -4.085 9.438 1.00 95.69 266 THR A CA 1
ATOM 2056 C C . THR A 1 266 ? -4.024 -3.623 10.786 1.00 95.69 266 THR A C 1
ATOM 2058 O O . THR A 1 266 ? -3.819 -2.482 11.186 1.00 95.69 266 THR A O 1
ATOM 2061 N N . SER A 1 267 ? -4.693 -4.511 11.520 1.00 94.38 267 SER A N 1
ATOM 2062 C CA . SER A 1 267 ? -5.186 -4.202 12.863 1.00 94.38 267 SER A CA 1
ATOM 2063 C C . SER A 1 267 ? -4.925 -5.334 13.842 1.00 94.38 267 SER A C 1
ATOM 2065 O O . SER A 1 267 ? -4.857 -6.512 13.485 1.00 94.38 267 SER A O 1
ATOM 2067 N N . GLN A 1 268 ? -4.734 -4.964 15.103 1.00 92.19 268 GLN A N 1
ATOM 2068 C CA . GLN A 1 268 ? -4.769 -5.910 16.216 1.00 92.19 268 GLN A CA 1
ATOM 2069 C C . GLN A 1 268 ? -6.201 -6.132 16.705 1.00 92.19 268 GLN A C 1
ATOM 2071 O O . GLN A 1 268 ? -6.505 -7.204 17.223 1.00 92.19 268 GLN A O 1
ATOM 2076 N N . LEU A 1 269 ? -7.063 -5.134 16.504 1.00 91.38 269 LEU A N 1
ATOM 2077 C CA . LEU A 1 269 ? -8.456 -5.155 16.894 1.00 91.38 269 LEU A CA 1
ATOM 2078 C C . LEU A 1 269 ? -9.268 -5.949 15.850 1.00 91.38 269 LEU A C 1
ATOM 2080 O O . LEU A 1 269 ? -9.140 -5.673 14.651 1.00 91.38 269 LEU A O 1
ATOM 2084 N N . PRO A 1 270 ? -10.081 -6.934 16.268 1.00 91.50 270 PRO A N 1
ATOM 2085 C CA . PRO A 1 270 ? -11.050 -7.592 15.394 1.00 91.50 270 PRO A CA 1
ATOM 2086 C C . PRO A 1 270 ? -12.004 -6.589 14.728 1.00 91.50 270 PRO A C 1
ATOM 2088 O O . PRO A 1 270 ? -12.287 -5.532 15.294 1.00 91.50 270 PRO A O 1
ATOM 2091 N N . ILE A 1 271 ? -12.491 -6.918 13.527 1.00 91.62 271 ILE A N 1
ATOM 2092 C CA . ILE A 1 271 ? -13.301 -6.007 12.693 1.00 91.62 271 ILE A CA 1
ATOM 2093 C C . ILE A 1 271 ? -14.604 -5.633 13.412 1.00 91.62 271 ILE A C 1
ATOM 2095 O O . ILE A 1 271 ? -15.065 -4.500 13.320 1.00 91.62 271 ILE A O 1
ATOM 2099 N N . GLU A 1 272 ? -15.151 -6.559 14.198 1.00 91.44 272 GLU A N 1
ATOM 2100 C CA . GLU A 1 272 ? -16.385 -6.403 14.971 1.00 91.44 272 GLU A CA 1
ATOM 2101 C C . GLU A 1 272 ? -16.303 -5.240 15.972 1.00 91.44 272 GLU A C 1
ATOM 2103 O O . GLU A 1 272 ? -17.313 -4.634 16.318 1.00 91.44 272 GLU A O 1
ATOM 2108 N N . HIS A 1 273 ? -15.094 -4.894 16.420 1.00 92.56 273 HIS A N 1
ATOM 2109 C CA . HIS A 1 273 ? -14.869 -3.810 17.372 1.00 92.56 273 HIS A CA 1
ATOM 2110 C C . HIS A 1 273 ? -14.475 -2.485 16.704 1.00 92.56 273 HIS A C 1
ATOM 2112 O O . HIS A 1 273 ? -14.339 -1.478 17.398 1.00 92.56 273 HIS A O 1
ATOM 2118 N N . TRP A 1 274 ? -14.301 -2.443 15.378 1.00 92.94 274 TRP A N 1
ATOM 2119 C CA . TRP A 1 274 ? -13.928 -1.205 14.681 1.00 92.94 274 TRP A CA 1
ATOM 2120 C C . TRP A 1 274 ? -15.031 -0.152 14.768 1.00 92.94 274 TRP A C 1
ATOM 2122 O O . TRP A 1 274 ? -14.720 1.023 14.945 1.00 92.94 274 TRP A O 1
ATOM 2132 N N . HIS A 1 275 ? -16.300 -0.571 14.735 1.00 92.75 275 HIS A N 1
ATOM 2133 C CA . HIS A 1 275 ? -17.437 0.336 14.888 1.00 92.75 275 HIS A CA 1
ATOM 2134 C C . HIS A 1 275 ? -17.382 1.080 16.235 1.00 92.75 275 HIS A C 1
ATOM 2136 O O . HIS A 1 275 ? -17.492 2.302 16.289 1.00 92.75 275 HIS A O 1
ATOM 2142 N N . GLY A 1 276 ? -17.129 0.353 17.330 1.00 90.44 276 GLY A N 1
ATOM 2143 C CA . GLY A 1 276 ? -16.975 0.947 18.663 1.00 90.44 276 GLY A CA 1
ATOM 2144 C C . GLY A 1 276 ? -15.713 1.802 18.811 1.00 90.44 276 GLY A C 1
ATOM 2145 O O . GLY A 1 276 ? -15.735 2.807 19.511 1.00 90.44 276 GLY A O 1
ATOM 2146 N N . TRP A 1 277 ? -14.621 1.441 18.131 1.00 92.00 277 TRP A N 1
ATOM 2147 C CA . TRP A 1 277 ? -13.376 2.213 18.158 1.00 92.00 277 TRP A CA 1
ATOM 2148 C C . TRP A 1 277 ? -13.501 3.584 17.477 1.00 92.00 277 TRP A C 1
ATOM 2150 O O . TRP A 1 277 ? -12.931 4.558 17.972 1.00 92.00 277 TRP A O 1
ATOM 2160 N N . ILE A 1 278 ? -14.250 3.674 16.371 1.00 91.44 278 ILE A N 1
ATOM 2161 C CA . ILE A 1 278 ? -14.507 4.953 15.692 1.00 91.44 278 ILE A CA 1
ATOM 2162 C C . ILE A 1 278 ? -15.308 5.886 16.607 1.00 91.44 278 ILE A C 1
ATOM 2164 O O . ILE A 1 278 ? -15.040 7.083 16.612 1.00 91.44 278 ILE A O 1
ATOM 2168 N N . ASN A 1 279 ? -16.194 5.340 17.449 1.00 89.06 279 ASN A N 1
ATOM 2169 C CA . ASN A 1 279 ? -16.959 6.080 18.459 1.00 89.06 279 ASN A CA 1
ATOM 2170 C C . ASN A 1 279 ? -17.854 7.199 17.875 1.00 89.06 279 ASN A C 1
ATOM 2172 O O . ASN A 1 279 ? -18.071 8.229 18.508 1.00 89.06 279 ASN A O 1
ATOM 2176 N N . ASP A 1 280 ? -18.362 6.980 16.661 1.00 92.31 280 ASP A N 1
ATOM 2177 C CA . ASP A 1 280 ? -19.418 7.749 15.997 1.00 92.31 280 ASP A CA 1
ATOM 2178 C C . ASP A 1 280 ? -20.182 6.770 15.090 1.00 92.31 280 ASP A C 1
ATOM 2180 O O . ASP A 1 280 ? -19.584 6.286 14.128 1.00 92.31 280 ASP A O 1
ATOM 2184 N N . PRO A 1 281 ? -21.451 6.428 15.379 1.00 92.31 281 PRO A N 1
ATOM 2185 C CA . PRO A 1 281 ? -22.199 5.440 14.600 1.00 92.31 281 PRO A CA 1
ATOM 2186 C C . PRO A 1 281 ? -22.324 5.789 13.113 1.00 92.31 281 PRO A C 1
ATOM 2188 O O . PRO A 1 281 ? -22.179 4.921 12.259 1.00 92.31 281 PRO A O 1
ATOM 2191 N N . THR A 1 282 ? -22.528 7.067 12.787 1.00 93.69 282 THR A N 1
ATOM 2192 C CA . THR A 1 282 ? -22.783 7.499 11.405 1.00 93.69 282 THR A CA 1
ATOM 2193 C C . THR A 1 282 ? -21.515 7.390 10.568 1.00 93.69 282 THR A C 1
ATOM 2195 O O . THR A 1 282 ? -21.526 6.848 9.461 1.00 93.69 282 THR A O 1
ATOM 2198 N N . LEU A 1 283 ? -20.394 7.880 11.107 1.00 94.00 283 LEU A N 1
ATOM 2199 C CA . LEU A 1 283 ? -19.100 7.784 10.430 1.00 94.00 283 LEU A CA 1
ATOM 2200 C C . LEU A 1 283 ? -18.579 6.345 10.420 1.00 94.00 283 LEU A C 1
ATOM 2202 O O . LEU A 1 283 ? -17.968 5.925 9.438 1.00 94.00 283 LEU A O 1
ATOM 2206 N N . ALA A 1 284 ? -18.823 5.578 11.486 1.00 93.38 284 ALA A N 1
ATOM 2207 C CA . ALA A 1 284 ? -18.426 4.180 11.563 1.00 93.38 284 ALA A CA 1
ATOM 2208 C C . ALA A 1 284 ? -19.091 3.346 10.470 1.00 93.38 284 ALA A C 1
ATOM 2210 O O . ALA A 1 284 ? -18.384 2.643 9.746 1.00 93.38 284 ALA A O 1
ATOM 2211 N N . ASP A 1 285 ? -20.408 3.467 10.307 1.00 94.06 285 ASP A N 1
ATOM 2212 C CA . ASP A 1 285 ? -21.142 2.767 9.254 1.00 94.06 285 ASP A CA 1
ATOM 2213 C C . ASP A 1 285 ? -20.631 3.169 7.867 1.00 94.06 285 ASP A C 1
ATOM 2215 O O . ASP A 1 285 ? -20.310 2.305 7.050 1.00 94.06 285 ASP A O 1
ATOM 2219 N N . ALA A 1 286 ? -20.445 4.470 7.623 1.00 94.44 286 ALA A N 1
ATOM 2220 C CA . ALA A 1 286 ? -19.953 4.970 6.342 1.00 94.44 286 ALA A CA 1
ATOM 2221 C C . ALA A 1 286 ? -18.548 4.442 5.987 1.00 94.44 286 ALA A C 1
ATOM 2223 O O . ALA A 1 286 ? -18.310 4.039 4.844 1.00 94.44 286 ALA A O 1
ATOM 2224 N N . ILE A 1 287 ? -17.618 4.436 6.948 1.00 94.12 287 ILE A N 1
ATOM 2225 C CA . ILE A 1 287 ? -16.241 3.959 6.757 1.00 94.12 287 ILE A CA 1
ATOM 2226 C C . ILE A 1 287 ? -16.215 2.438 6.569 1.00 94.12 287 ILE A C 1
ATOM 2228 O O . ILE A 1 287 ? -15.525 1.930 5.680 1.00 94.12 287 ILE A O 1
ATOM 2232 N N . LEU A 1 288 ? -16.942 1.696 7.410 1.00 93.19 288 LEU A N 1
ATOM 2233 C CA . LEU A 1 288 ? -16.930 0.237 7.382 1.00 93.19 288 LEU A CA 1
ATOM 2234 C C . LEU A 1 288 ? -17.612 -0.316 6.138 1.00 93.19 288 LEU A C 1
ATOM 2236 O O . LEU A 1 288 ? -17.074 -1.256 5.560 1.00 93.19 288 LEU A O 1
ATOM 2240 N N . ASP A 1 289 ? -18.714 0.277 5.684 1.00 93.62 289 ASP A N 1
ATOM 2241 C CA . ASP A 1 289 ? -19.377 -0.120 4.439 1.00 93.62 289 ASP A CA 1
ATOM 2242 C C . ASP A 1 289 ? -18.387 -0.104 3.257 1.00 93.62 289 ASP A C 1
ATOM 2244 O O . ASP A 1 289 ? -18.156 -1.118 2.595 1.00 93.62 289 ASP A O 1
ATOM 2248 N N . ARG A 1 290 ? -17.647 0.997 3.100 1.00 93.31 290 ARG A N 1
ATOM 2249 C CA . ARG A 1 290 ? -16.640 1.172 2.038 1.00 93.31 290 ARG A CA 1
ATOM 2250 C C . ARG A 1 290 ? -15.435 0.247 2.168 1.00 93.31 290 ARG A C 1
ATOM 2252 O O . ARG A 1 290 ? -14.887 -0.220 1.167 1.00 93.31 290 ARG A O 1
ATOM 2259 N N . LEU A 1 291 ? -14.982 -0.003 3.396 1.00 92.31 291 LEU A N 1
ATOM 2260 C CA . LEU A 1 291 ? -13.797 -0.821 3.644 1.00 92.31 291 LEU A CA 1
ATOM 2261 C C . LEU A 1 291 ? -14.077 -2.316 3.575 1.00 92.31 291 LEU A C 1
ATOM 2263 O O . LEU A 1 291 ? -13.224 -3.054 3.091 1.00 92.31 291 LEU A O 1
ATOM 2267 N N . VAL A 1 292 ? -15.219 -2.760 4.098 1.00 91.81 292 VAL A N 1
ATOM 2268 C CA . VAL A 1 292 ? -15.495 -4.160 4.445 1.00 91.81 292 VAL A CA 1
ATOM 2269 C C . VAL A 1 292 ? -16.348 -4.867 3.392 1.00 91.81 292 VAL A C 1
ATOM 2271 O O . VAL A 1 292 ? -16.240 -6.094 3.277 1.00 91.81 292 VAL A O 1
ATOM 2274 N N . HIS A 1 293 ? -17.155 -4.132 2.617 1.00 85.81 293 HIS A N 1
ATOM 2275 C CA . HIS A 1 293 ? -18.023 -4.712 1.588 1.00 85.81 293 HIS A CA 1
ATOM 2276 C C . HIS A 1 293 ? -17.213 -5.466 0.526 1.00 85.81 293 HIS A C 1
ATOM 2278 O O . HIS A 1 293 ? -17.518 -6.612 0.202 1.00 85.81 293 HIS A O 1
ATOM 2284 N N . ASN A 1 294 ? -16.150 -4.850 0.007 1.00 88.06 294 ASN A N 1
ATOM 2285 C CA . ASN A 1 294 ? -15.339 -5.394 -1.083 1.00 88.06 294 ASN A CA 1
ATOM 2286 C C . ASN A 1 294 ? -13.933 -5.734 -0.593 1.00 88.06 294 ASN A C 1
ATOM 2288 O O . ASN A 1 294 ? -12.953 -5.160 -1.066 1.00 88.06 294 ASN A O 1
ATOM 2292 N N . ALA A 1 295 ? -13.832 -6.635 0.391 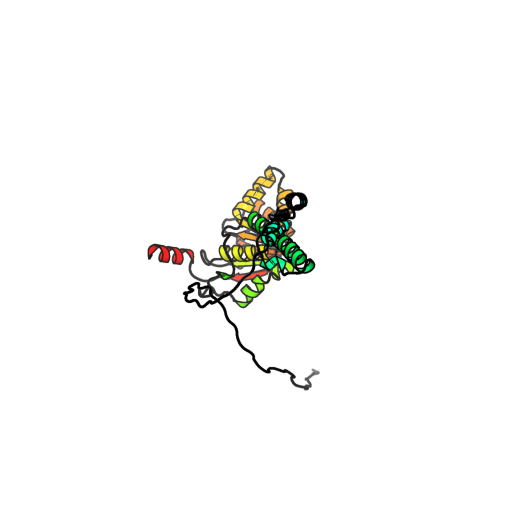1.00 93.69 295 ALA A N 1
ATOM 2293 C CA . ALA A 1 295 ? -12.558 -6.946 1.024 1.00 93.69 295 ALA A CA 1
ATOM 2294 C C . ALA A 1 295 ? -12.321 -8.424 1.322 1.00 93.69 295 ALA A C 1
ATOM 2296 O O . ALA A 1 295 ? -13.186 -9.128 1.846 1.00 93.69 295 ALA A O 1
ATOM 2297 N N . TYR A 1 296 ? -11.081 -8.857 1.112 1.00 94.25 296 TYR A N 1
ATOM 2298 C CA . TYR A 1 296 ? -10.600 -10.124 1.646 1.00 94.25 296 TYR A CA 1
ATOM 2299 C C . TYR A 1 296 ? -10.206 -9.946 3.111 1.00 94.25 296 TYR A C 1
ATOM 2301 O O . TYR A 1 296 ? -9.439 -9.047 3.466 1.00 94.25 296 TYR A O 1
ATOM 2309 N N . ARG A 1 297 ? -10.707 -10.835 3.968 1.00 93.38 297 ARG A N 1
ATOM 2310 C CA . ARG A 1 297 ? -10.469 -10.808 5.415 1.00 93.38 297 ARG A CA 1
ATOM 2311 C C . ARG A 1 297 ? -9.525 -11.942 5.782 1.00 93.38 297 ARG A C 1
ATOM 2313 O O . ARG A 1 297 ? -9.848 -13.108 5.577 1.00 93.38 297 ARG A O 1
ATOM 2320 N N . LEU A 1 298 ? -8.355 -11.602 6.312 1.00 91.12 298 LEU A N 1
ATOM 2321 C CA . LEU A 1 298 ? -7.345 -12.566 6.729 1.00 91.12 298 LEU A CA 1
ATOM 2322 C C . LEU A 1 298 ? -7.097 -12.404 8.225 1.00 91.12 298 LEU A C 1
ATOM 2324 O O . LEU A 1 298 ? -6.473 -11.440 8.672 1.00 91.12 298 LEU A O 1
ATOM 2328 N N . THR A 1 299 ? -7.564 -13.379 8.999 1.00 90.12 299 THR A N 1
ATOM 2329 C CA . THR A 1 299 ? -7.339 -13.428 10.444 1.00 90.12 299 THR A CA 1
ATOM 2330 C C . THR A 1 299 ? -6.141 -14.314 10.742 1.00 90.12 299 THR A C 1
ATOM 2332 O O . THR A 1 299 ? -6.219 -15.539 10.702 1.00 90.12 299 THR A O 1
ATOM 2335 N N . MET A 1 300 ? -5.015 -13.685 11.055 1.00 87.25 300 MET A N 1
ATOM 2336 C CA . MET A 1 300 ? -3.797 -14.378 11.448 1.00 87.25 300 MET A CA 1
ATOM 2337 C C . MET A 1 300 ? -3.902 -14.838 12.901 1.00 87.25 300 MET A C 1
ATOM 2339 O O . MET A 1 300 ? -4.256 -14.059 13.788 1.00 87.25 300 MET A O 1
ATOM 2343 N N . LYS A 1 301 ? -3.531 -16.090 13.159 1.00 82.62 301 LYS A N 1
ATOM 2344 C CA . LYS A 1 301 ? -3.384 -16.646 14.513 1.00 82.62 301 LYS A CA 1
ATOM 2345 C C . LYS A 1 301 ? -1.913 -16.951 14.814 1.00 82.62 301 LYS A C 1
ATOM 2347 O O . LYS A 1 301 ? -1.067 -16.880 13.925 1.00 82.62 301 LYS A O 1
ATOM 2352 N N . GLY A 1 302 ? -1.607 -17.296 16.061 1.00 76.00 302 GLY A N 1
ATOM 2353 C CA . GLY A 1 302 ? -0.295 -17.809 16.466 1.00 76.00 302 GLY A CA 1
ATOM 2354 C C . GLY A 1 302 ? 0.550 -16.849 17.304 1.00 76.00 302 GLY A C 1
ATOM 2355 O O . GLY A 1 302 ? 0.235 -15.670 17.462 1.00 76.00 302 GLY A O 1
ATOM 2356 N N . GLU A 1 303 ? 1.627 -17.401 17.864 1.00 70.81 303 GLU A N 1
ATOM 2357 C CA . GLU A 1 303 ? 2.565 -16.683 18.727 1.00 70.81 303 GLU A CA 1
ATOM 2358 C C . GLU A 1 303 ? 3.403 -15.643 17.969 1.00 70.81 303 GLU A C 1
ATOM 2360 O O . GLU A 1 303 ? 3.608 -15.719 16.754 1.00 70.81 303 GLU A O 1
ATOM 2365 N N . SER A 1 304 ? 3.945 -14.679 18.719 1.00 76.50 304 SER A N 1
ATOM 2366 C CA . SER A 1 304 ? 4.800 -13.625 18.178 1.00 76.50 304 SER A CA 1
ATOM 2367 C C . SER A 1 304 ? 6.080 -14.189 17.556 1.00 76.50 304 SER A C 1
ATOM 2369 O O . SER A 1 304 ? 6.968 -14.687 18.249 1.00 76.50 304 SER A O 1
ATOM 2371 N N . LEU A 1 305 ? 6.237 -13.990 16.245 1.00 72.25 305 LEU A N 1
ATOM 2372 C CA . LEU A 1 305 ? 7.465 -14.304 15.506 1.00 72.25 305 LEU A CA 1
ATOM 2373 C C . LEU A 1 305 ? 8.701 -13.565 16.020 1.00 72.25 305 LEU A C 1
ATOM 2375 O O . LEU A 1 305 ? 9.829 -14.006 15.810 1.00 72.25 305 LEU A O 1
ATOM 2379 N N . ARG A 1 306 ? 8.495 -12.401 16.643 1.00 76.06 306 ARG A N 1
ATOM 2380 C CA . ARG A 1 306 ? 9.593 -11.592 17.177 1.00 76.06 306 ARG A CA 1
ATOM 2381 C C . ARG A 1 306 ? 10.246 -12.280 18.371 1.00 76.06 306 ARG A C 1
ATOM 2383 O O . ARG A 1 306 ? 11.452 -12.154 18.525 1.00 76.06 306 ARG A O 1
ATOM 2390 N N . ARG A 1 307 ? 9.458 -13.015 19.168 1.00 67.31 307 ARG A N 1
ATOM 2391 C CA . ARG A 1 307 ? 9.957 -13.763 20.326 1.00 67.31 307 ARG A CA 1
ATOM 2392 C C . ARG A 1 307 ? 10.829 -14.932 19.872 1.00 67.31 307 ARG A C 1
ATOM 2394 O O . ARG A 1 307 ? 11.967 -15.013 20.300 1.00 67.31 307 ARG A O 1
ATOM 2401 N N . LYS A 1 308 ? 10.355 -15.720 18.900 1.00 66.25 308 LYS A N 1
ATOM 2402 C CA . LYS A 1 308 ? 11.117 -16.848 18.333 1.00 66.25 308 LYS A CA 1
ATOM 2403 C C . LYS A 1 308 ? 12.467 -16.425 17.751 1.00 66.25 308 LYS A C 1
ATOM 2405 O O . LYS A 1 308 ? 13.479 -17.026 18.068 1.00 66.25 308 LYS A O 1
ATOM 2410 N N . LYS A 1 309 ? 12.502 -15.334 16.974 1.00 68.31 309 LYS A N 1
ATOM 2411 C CA . LYS A 1 309 ? 13.770 -14.802 16.445 1.00 68.31 309 LYS A CA 1
ATOM 2412 C C . LYS A 1 309 ? 14.715 -14.305 17.540 1.00 68.31 309 LYS A C 1
ATOM 2414 O O . LYS A 1 309 ? 15.919 -14.450 17.394 1.00 68.31 309 LYS A O 1
ATOM 2419 N N . ALA A 1 310 ? 14.185 -13.698 18.603 1.00 71.81 310 ALA A N 1
ATOM 2420 C CA . ALA A 1 310 ? 15.000 -13.256 19.732 1.00 71.81 310 ALA A CA 1
ATOM 2421 C C . ALA A 1 310 ? 15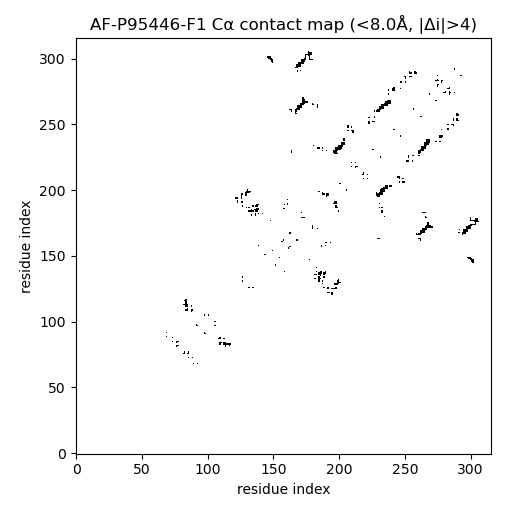.558 -14.447 20.533 1.00 71.81 310 ALA A C 1
ATOM 2423 O O . ALA A 1 310 ? 16.717 -14.415 20.926 1.00 71.81 310 ALA A O 1
ATOM 2424 N N . GLU A 1 311 ? 14.764 -15.503 20.725 1.00 71.00 311 GLU A N 1
ATOM 2425 C CA . GLU A 1 311 ? 15.186 -16.756 21.369 1.00 71.00 311 GLU A CA 1
ATOM 2426 C C . GLU A 1 311 ? 16.264 -17.480 20.542 1.00 71.00 311 GLU A C 1
ATOM 2428 O O . GLU A 1 311 ? 17.285 -17.880 21.092 1.00 71.00 311 GLU A O 1
ATOM 2433 N N . GLU A 1 312 ? 16.098 -17.573 19.219 1.00 72.69 312 GLU A N 1
ATOM 2434 C CA . GLU A 1 312 ? 17.099 -18.146 18.302 1.00 72.69 312 GLU A CA 1
ATOM 2435 C C . GLU A 1 312 ? 18.413 -17.349 18.289 1.00 72.69 312 GLU A C 1
ATOM 2437 O O . GLU A 1 312 ? 19.487 -17.937 18.230 1.00 72.69 312 GLU A O 1
ATOM 2442 N N . GLN A 1 313 ? 18.341 -16.016 18.373 1.00 67.62 313 GLN A N 1
ATOM 2443 C CA . GLN A 1 313 ? 19.523 -15.149 18.451 1.00 67.62 313 GLN A CA 1
ATOM 2444 C C . GLN A 1 313 ? 20.229 -15.214 19.807 1.00 67.62 313 GLN A C 1
ATOM 2446 O O . GLN A 1 313 ? 21.430 -14.994 19.862 1.00 67.62 313 GLN A O 1
ATOM 2451 N N . ALA A 1 314 ? 19.501 -15.486 20.891 1.00 66.44 314 ALA A N 1
ATOM 2452 C CA . ALA A 1 314 ? 20.079 -15.657 22.222 1.00 66.44 314 ALA A CA 1
ATOM 2453 C C . ALA A 1 314 ? 20.689 -17.055 22.433 1.00 66.44 314 ALA A C 1
ATOM 2455 O O . ALA A 1 314 ? 21.516 -17.231 23.323 1.00 66.44 314 ALA A O 1
ATOM 2456 N N . ALA A 1 315 ? 20.266 -18.044 21.642 1.00 63.19 315 ALA A N 1
ATOM 2457 C CA . ALA A 1 315 ? 20.758 -19.419 21.690 1.00 63.19 315 ALA A CA 1
ATOM 2458 C C . ALA A 1 315 ? 21.972 -19.683 20.776 1.00 63.19 315 ALA A C 1
ATOM 2460 O O . ALA A 1 315 ? 22.490 -20.801 20.779 1.00 63.19 315 ALA A O 1
ATOM 2461 N N . SER A 1 316 ? 22.397 -18.690 19.987 1.00 53.53 316 SER A N 1
ATOM 2462 C CA . SER A 1 316 ? 23.464 -18.787 18.985 1.00 53.53 316 SER A CA 1
ATOM 2463 C C . SER A 1 316 ? 24.648 -17.891 19.319 1.00 53.53 316 SER A C 1
ATOM 2465 O O . SER A 1 316 ? 25.736 -18.223 18.799 1.00 53.53 316 SER A O 1
#

InterPro domains:
  IPR002611 IstB-like ATP-binding domain [PF01695] (76-311)
  IPR003593 AAA+ ATPase domain [SM00382] (166-299)
  IPR027417 P-loop containing nucleoside triphosphate hydrolase [G3DSA:3.40.50.300] (130-315)
  IPR027417 P-loop containing nucleoside triphosphate hydrolase [SSF52540] (135-306)
  IPR047661 Insertion sequence IS21-like ATPase IstB [NF038214] (77-309)

Radius of gyration: 33.27 Å; Cα contacts (8 Å, |Δi|>4): 358; chains: 1; bounding box: 125×65×77 Å

Solvent-accessible surface area (backbone atoms only — not comparable to full-atom values): 18984 Å² total; per-residue (Å²): 134,86,79,85,90,86,85,88,87,83,90,86,82,82,88,83,85,88,83,88,82,82,89,83,82,87,87,80,84,85,79,92,81,87,87,78,85,85,86,88,78,89,85,86,86,86,88,80,90,86,92,83,92,77,83,88,76,83,77,73,86,82,74,82,74,68,84,71,74,64,60,66,59,45,52,51,28,50,76,70,68,33,60,33,27,37,52,45,50,56,50,43,77,74,35,75,76,52,71,79,49,54,70,67,58,50,51,48,53,28,50,52,38,28,53,54,42,52,51,49,55,50,37,54,52,32,53,62,64,14,55,43,93,47,77,82,36,47,70,85,74,54,72,79,83,58,81,23,76,70,61,66,67,57,53,54,51,58,70,70,42,56,47,56,79,70,23,30,20,37,42,32,28,28,57,75,49,47,44,51,69,52,51,54,26,10,52,41,44,51,39,18,74,75,70,39,43,28,37,48,44,45,39,71,60,49,48,53,51,49,59,52,19,61,76,73,71,43,36,69,61,51,47,54,54,60,46,69,34,44,35,38,33,34,33,60,38,81,75,65,82,62,52,73,70,50,51,56,56,48,38,53,58,48,56,65,20,44,86,67,25,14,40,36,39,22,24,61,56,57,75,88,52,47,48,68,54,55,70,39,72,71,61,25,51,58,44,45,52,56,52,56,73,49,40,53,76,44,62,40,40,58,71,39,53,62,56,55,55,51,51,54,62,74,74,107

Organism: Aquipseudomonas alcaligenes (NCBI:txid43263)